Protein AF-A0A7L5Y131-F1 (afdb_monomer)

Secondary structure (DSSP, 8-state):
---EEEPEEPHHHHHHHHHHHTT-S--EEEEEEEE-GGGS-----TT-SS-SSEEEEEEEEEEEEETTEEEEEEEE-SS---TT---SSSEEEEEEEEEETT--EEEEEEEEEEEE--GGGT----EEEEEEEE-S-GGG-EEPPPHHHHHHHHHSS--SEEEESEEESS--SSPPTT-EEEE-SS--GGGTT-TT-EEEESSSEEEEPPPTT-EEEETTS-TT-TTSEEEEETTEEEE-B-BTTB--B-EEPPHHHHHHT--SSEEPPHHHHHHH-------------TT-PPP-

Radius of gyration: 30.84 Å; Cα contacts (8 Å, |Δi|>4): 604; chains: 1; bounding box: 86×44×102 Å

Nearest PDB structures (foldseek):
  5lye-assembly1_A-3  TM=7.904E-01  e=2.824E-01  Tequatrovirus T2
  5iv5-assembly1_O  TM=8.602E-01  e=1.281E+00  Tequatrovirus T4
  5nxh-assembly1_C  TM=8.760E-01  e=9.806E+00  Tequatrovirus T4
  3a58-assembly3_E  TM=2.232E-01  e=2.040E+00  Saccharomyces cerevisiae
  3a58-assembly2_C  TM=2.383E-01  e=2.040E+00  Saccharomyces cerevisi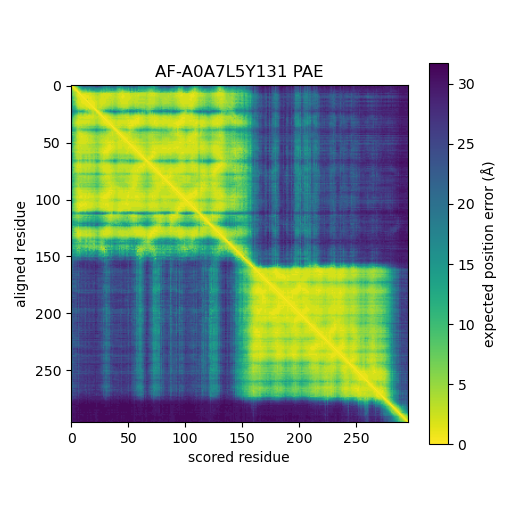ae

pLDDT: mean 80.64, std 14.1, range [32.84, 96.0]

Sequence (296 aa):
MATVTGLLITNAGQAKIAADISGGADLVLTQVAWGDAGGAPYDPVPSQTALVGEKYRAPIASVAVVDNAIIIDAILPADTPDAQGRASHGFQVAECGLFDAAGTLIALARMGNGYKPAPTSGQAIVATYRLKLSVANPAALTVVVDPQAQIALGREVRPQWLTVDGVANVPPVSPAQGATYAIGQAPSGAWTGFAGRIAQWIGVWSLASAPNGHRVNDHSRAESDPLRELKLINGAWVSAAATAGAYGVTRLATDAEAEASLADDVALTPRRQRATMIIDAAVSYTVYGPGADFPI

Mean predicted aligned error: 15.64 Å

Solvent-accessible surface area (backbone atoms only — not comparable to full-atom values): 16718 Å² total; per-residue (Å²): 134,75,63,78,43,70,47,47,62,11,58,63,21,49,54,43,54,52,36,22,70,72,72,51,68,74,42,42,37,36,34,39,34,34,13,29,41,78,80,49,93,60,78,79,59,42,84,47,67,66,71,83,28,70,48,34,53,33,55,22,17,39,77,46,82,55,94,57,18,40,36,38,32,32,59,44,45,36,79,52,54,28,97,84,66,30,54,44,40,68,49,41,39,24,31,36,36,36,22,31,79,87,69,47,35,29,27,32,27,65,41,72,84,45,72,38,55,37,49,90,76,80,42,68,56,69,46,66,45,34,38,35,43,77,44,98,59,51,88,61,55,45,70,51,62,37,72,62,45,38,50,57,65,65,55,73,59,73,64,65,68,40,82,25,60,26,77,40,34,62,73,71,95,78,67,54,80,68,42,29,32,38,28,32,84,72,32,33,79,96,39,52,91,44,47,32,18,40,37,30,29,58,89,56,82,48,72,44,84,61,58,76,70,37,31,37,37,28,65,71,45,57,94,84,42,66,68,17,42,26,23,27,52,92,55,38,76,37,60,29,46,41,51,103,89,40,90,50,52,66,50,73,52,51,72,68,50,57,66,68,68,78,70,90,61,48,42,81,50,76,72,56,51,60,68,60,64,66,74,79,80,81,72,80,77,80,77,79,65,96,81,76,82,84,79,133

Foldseek 3Di:
DADEFEWDFAPVLVVQLVCLVVVHDAWEWWKKWFAQLVVDQDDDDNPDFDRNGTQAMFTWADWDQDPQKIKTKFKLFQFDGHPVRGGSFDHFGQKMFIATPVRTTGIMGGDDRDHGHHVVVVDTDMDMHIYIGHDPHPVSHHYDHQQVSNVVVVPVPQPLEEEAQEEDQEDDPDDDAQHKYQYADNHDDPCPPQQRWMWTDHVHTDTDHDDFQRWYAHPPDDPPDQLRIWTQHPRHTDGQFDDPVDHHDAAADDLVCLQVVPDPRHDYDPVSVVVNPPPPPPPPDPPDDPDDDDDD

Structure (mmCIF, N/CA/C/O backbone):
data_AF-A0A7L5Y131-F1
#
_entry.id   AF-A0A7L5Y131-F1
#
loop_
_atom_site.group_PDB
_atom_site.id
_atom_site.type_symbol
_atom_site.label_atom_id
_atom_site.label_alt_id
_atom_site.label_comp_id
_atom_site.label_asym_id
_atom_site.label_entity_id
_atom_site.label_seq_id
_atom_site.pdbx_PDB_ins_code
_atom_site.Cartn_x
_atom_site.Cartn_y
_atom_site.Cartn_z
_atom_site.occupancy
_atom_site.B_iso_or_equiv
_atom_site.auth_seq_id
_atom_site.auth_comp_id
_atom_site.auth_asym_id
_atom_site.auth_atom_id
_atom_site.pdbx_PDB_model_num
ATOM 1 N N . MET A 1 1 ? 11.834 5.400 12.371 1.00 32.84 1 MET A N 1
ATOM 2 C CA . MET A 1 1 ? 12.059 4.576 13.578 1.00 32.84 1 MET A CA 1
ATOM 3 C C . MET A 1 1 ? 10.681 4.305 14.168 1.00 32.84 1 MET A C 1
ATOM 5 O O . MET A 1 1 ? 10.026 5.268 14.539 1.00 32.84 1 MET A O 1
ATOM 9 N N . ALA A 1 2 ? 10.176 3.070 14.124 1.00 42.16 2 ALA A N 1
ATOM 10 C CA . ALA A 1 2 ? 8.871 2.749 14.706 1.00 42.16 2 ALA A CA 1
ATOM 11 C C . ALA A 1 2 ? 9.031 2.656 16.230 1.00 42.16 2 ALA A C 1
ATOM 13 O O . ALA A 1 2 ? 9.771 1.802 16.718 1.00 42.16 2 ALA A O 1
ATOM 14 N N . THR A 1 3 ? 8.402 3.560 16.976 1.00 48.94 3 THR A N 1
ATOM 15 C CA . THR A 1 3 ? 8.375 3.492 18.441 1.00 48.94 3 THR A CA 1
ATOM 16 C C . THR A 1 3 ? 7.443 2.355 18.850 1.00 48.94 3 THR A C 1
ATOM 18 O O . THR A 1 3 ? 6.300 2.316 18.402 1.00 48.94 3 THR A O 1
ATOM 21 N N . VAL A 1 4 ? 7.927 1.418 19.670 1.00 56.41 4 VAL A N 1
ATOM 22 C CA . VAL A 1 4 ? 7.093 0.352 20.244 1.00 56.41 4 VAL A CA 1
ATOM 23 C C . VAL A 1 4 ? 6.365 0.917 21.460 1.00 56.41 4 VAL A C 1
ATOM 25 O O . VAL A 1 4 ? 7.011 1.270 22.447 1.00 56.41 4 VAL A O 1
ATOM 28 N N . THR A 1 5 ? 5.037 0.990 21.398 1.00 74.69 5 THR A N 1
ATOM 29 C CA . THR A 1 5 ? 4.201 1.464 22.511 1.00 74.69 5 THR A CA 1
ATOM 30 C C . THR A 1 5 ? 3.547 0.280 23.223 1.00 74.69 5 THR A C 1
ATOM 32 O O . THR A 1 5 ? 2.913 -0.561 22.583 1.00 74.69 5 THR A O 1
ATOM 35 N N . GLY A 1 6 ? 3.694 0.199 24.549 1.00 79.12 6 GLY A N 1
ATOM 36 C CA . GLY A 1 6 ? 3.022 -0.814 25.370 1.00 79.12 6 GLY A CA 1
ATOM 37 C C . GLY A 1 6 ? 1.552 -0.469 25.615 1.00 79.12 6 GLY A C 1
ATOM 38 O O . GLY A 1 6 ? 1.242 0.671 25.959 1.00 79.12 6 GLY A O 1
ATOM 39 N N . LEU A 1 7 ? 0.663 -1.450 25.445 1.00 87.06 7 LEU A N 1
ATOM 40 C CA . LEU A 1 7 ? -0.778 -1.304 25.659 1.00 87.06 7 LEU A CA 1
ATOM 41 C C . LEU A 1 7 ? -1.194 -1.657 27.098 1.00 87.06 7 LEU A C 1
ATOM 43 O O . LEU A 1 7 ? -0.763 -2.669 27.651 1.00 87.06 7 LEU A O 1
ATOM 47 N N . LEU A 1 8 ? -2.086 -0.849 27.672 1.00 90.56 8 LEU A N 1
ATOM 48 C CA . LEU A 1 8 ? -2.846 -1.137 28.888 1.00 90.56 8 LEU A CA 1
ATOM 49 C C . LEU A 1 8 ? -4.146 -1.859 28.512 1.00 90.56 8 LEU A C 1
ATOM 51 O O . LEU A 1 8 ? -4.930 -1.347 27.717 1.00 90.56 8 LEU A O 1
ATOM 55 N N . ILE A 1 9 ? -4.394 -3.032 29.089 1.00 91.25 9 ILE A N 1
ATOM 56 C CA . ILE A 1 9 ? -5.610 -3.817 28.828 1.00 91.25 9 ILE A CA 1
ATOM 57 C C . ILE A 1 9 ? -6.776 -3.242 29.646 1.00 91.25 9 ILE A C 1
ATOM 59 O O . ILE A 1 9 ? -6.623 -2.993 30.844 1.00 91.25 9 ILE A O 1
ATOM 63 N N . THR A 1 10 ? -7.939 -3.047 29.018 1.00 94.00 10 THR A N 1
ATOM 64 C CA . THR A 1 10 ? -9.162 -2.602 29.710 1.00 94.00 10 THR A CA 1
ATOM 65 C C . THR A 1 10 ? -9.786 -3.731 30.529 1.00 94.00 10 THR A C 1
ATOM 67 O O . THR A 1 10 ? -9.532 -4.909 30.285 1.00 94.00 10 THR A O 1
ATOM 70 N N . ASN A 1 11 ? -10.689 -3.402 31.451 1.00 92.06 11 ASN A N 1
ATOM 71 C CA . ASN A 1 11 ? -11.485 -4.392 32.182 1.00 92.06 11 ASN A CA 1
ATOM 72 C C . ASN A 1 11 ? -12.307 -5.271 31.218 1.00 92.06 11 ASN A C 1
ATOM 74 O O . ASN A 1 11 ? -12.402 -6.483 31.404 1.00 92.06 11 ASN A O 1
ATOM 78 N N . ALA A 1 12 ? -12.862 -4.672 30.156 1.00 91.69 12 ALA A N 1
ATOM 79 C CA . ALA A 1 12 ? -13.587 -5.399 29.113 1.00 91.69 12 ALA A CA 1
ATOM 80 C C . ALA A 1 12 ? -12.655 -6.312 28.300 1.00 91.69 12 ALA A C 1
ATOM 82 O O . ALA A 1 12 ? -13.007 -7.455 28.009 1.00 91.69 12 ALA A O 1
ATOM 83 N N . GLY A 1 13 ? -11.451 -5.833 27.980 1.00 88.81 13 GLY A N 1
ATOM 84 C CA . GLY A 1 13 ? -10.415 -6.611 27.313 1.00 88.81 13 GLY A CA 1
ATOM 85 C C . GLY A 1 13 ? -9.963 -7.799 28.150 1.00 88.81 13 GLY A C 1
ATOM 86 O O . GLY A 1 13 ? -9.925 -8.913 27.641 1.00 88.81 13 GLY A O 1
ATOM 87 N N . GLN A 1 14 ? -9.710 -7.603 29.445 1.00 88.00 14 GLN A N 1
ATOM 88 C CA . GLN A 1 14 ? -9.371 -8.689 30.368 1.00 88.00 14 GLN A CA 1
ATOM 89 C C . GLN A 1 14 ? -10.474 -9.748 30.424 1.00 88.00 14 GLN A C 1
ATOM 91 O O . GLN A 1 14 ? -10.172 -10.935 30.334 1.00 88.00 14 GLN A O 1
ATOM 96 N N . ALA A 1 15 ? -11.741 -9.335 30.520 1.00 88.44 15 ALA A N 1
ATOM 97 C CA . ALA A 1 15 ? -12.868 -10.263 30.536 1.00 88.44 15 ALA A CA 1
ATOM 98 C C . ALA A 1 15 ? -12.965 -11.079 29.237 1.00 88.44 15 ALA A C 1
ATOM 100 O O . ALA A 1 15 ? -13.181 -12.288 29.293 1.00 88.44 15 ALA A O 1
ATOM 101 N N . LYS A 1 16 ? -12.760 -10.446 28.074 1.00 87.50 16 LYS A N 1
ATOM 102 C CA . LYS A 1 16 ? -12.787 -11.135 26.774 1.00 87.50 16 LYS A CA 1
ATOM 103 C C . LYS A 1 16 ? -11.587 -12.055 26.562 1.00 87.50 16 LYS A C 1
ATOM 105 O O . LYS A 1 16 ? -11.775 -13.175 26.109 1.00 87.50 16 LYS A O 1
ATOM 110 N N . ILE A 1 17 ? -10.387 -11.631 26.959 1.00 85.06 17 ILE A N 1
ATOM 111 C CA . ILE A 1 17 ? -9.181 -12.473 26.927 1.00 85.06 17 ILE A CA 1
ATOM 112 C C . ILE A 1 17 ? -9.361 -13.689 27.848 1.00 85.06 17 ILE A C 1
ATOM 114 O O . ILE A 1 17 ? -9.016 -14.804 27.473 1.00 85.06 17 ILE A O 1
ATOM 118 N N . ALA A 1 18 ? -9.922 -13.500 29.047 1.00 83.12 18 ALA A N 1
ATOM 119 C CA . ALA A 1 18 ? -10.191 -14.601 29.970 1.00 83.12 18 ALA A CA 1
ATOM 120 C C . ALA A 1 18 ? -11.260 -15.565 29.431 1.00 83.12 18 ALA A C 1
ATOM 122 O O . ALA A 1 18 ? -11.091 -16.778 29.551 1.00 83.12 18 ALA A O 1
ATOM 123 N N . ALA A 1 19 ? -12.328 -15.036 28.823 1.00 83.31 19 ALA A N 1
ATOM 124 C CA . ALA A 1 19 ? -13.369 -15.842 28.191 1.00 83.31 19 ALA A CA 1
ATOM 125 C C . ALA A 1 19 ? -12.785 -16.729 27.084 1.00 83.31 19 ALA A C 1
ATOM 127 O O . ALA A 1 19 ? -13.006 -17.937 27.110 1.00 83.31 19 ALA A O 1
ATOM 128 N N . ASP A 1 20 ? -11.984 -16.151 26.192 1.00 79.62 20 ASP A N 1
ATOM 129 C CA . ASP A 1 20 ? -11.307 -16.857 25.102 1.00 79.62 20 ASP A CA 1
ATOM 130 C C . ASP A 1 20 ? -10.392 -17.983 25.624 1.00 79.62 20 ASP A C 1
ATOM 132 O O . ASP A 1 20 ? -10.546 -19.153 25.278 1.00 79.62 20 ASP A O 1
ATOM 136 N N . ILE A 1 21 ? -9.537 -17.675 26.610 1.00 75.38 21 ILE A N 1
ATOM 137 C CA . ILE A 1 21 ? -8.651 -18.665 27.255 1.00 75.38 21 ILE A CA 1
ATOM 138 C C . ILE A 1 21 ? -9.440 -19.818 27.899 1.00 75.38 21 ILE A C 1
ATOM 140 O O . ILE A 1 21 ? -8.961 -20.952 27.931 1.00 75.38 21 ILE A O 1
ATOM 144 N N . SER A 1 22 ? -10.637 -19.548 28.426 1.00 75.19 22 SER A N 1
ATOM 145 C CA . SER A 1 22 ? -11.494 -20.560 29.057 1.00 75.19 22 SER A CA 1
ATOM 146 C C . SER A 1 22 ? -12.318 -21.405 28.073 1.00 75.19 22 SER A C 1
ATOM 148 O O . SER A 1 22 ? -13.141 -22.207 28.515 1.00 75.19 22 SER A O 1
ATOM 150 N N . GLY A 1 23 ? -12.097 -21.255 26.760 1.00 67.88 23 GLY A N 1
ATOM 151 C CA . GLY A 1 23 ? -12.853 -21.951 25.713 1.00 67.88 23 GLY A CA 1
ATOM 152 C C . GLY A 1 23 ? -14.193 -21.289 25.382 1.00 67.88 23 GLY A C 1
ATOM 153 O O . GLY A 1 23 ? -15.125 -21.962 24.945 1.00 67.88 23 GLY A O 1
ATOM 154 N N . GLY A 1 24 ? -14.314 -19.989 25.662 1.00 67.56 24 GLY A N 1
ATOM 155 C CA . GLY A 1 24 ? -15.442 -19.156 25.261 1.00 67.56 24 GLY A CA 1
ATOM 156 C C . GLY A 1 24 ? -15.374 -18.753 23.785 1.00 67.56 24 GLY A C 1
ATOM 157 O O . GLY A 1 24 ? -14.813 -19.458 22.959 1.00 67.56 24 GLY A O 1
ATOM 158 N N . ALA A 1 25 ? -15.991 -17.621 23.441 1.00 72.25 25 ALA A N 1
ATOM 159 C CA . ALA A 1 25 ? -15.934 -17.096 22.079 1.00 72.25 25 ALA A CA 1
ATOM 160 C C . ALA A 1 25 ? -14.556 -16.487 21.778 1.00 72.25 25 ALA A C 1
ATOM 162 O O . ALA A 1 25 ? -14.094 -15.644 22.551 1.00 72.25 25 ALA A O 1
ATOM 163 N N . ASP A 1 26 ? -13.982 -16.862 20.633 1.00 76.19 26 ASP A N 1
ATOM 164 C CA . ASP A 1 26 ? -12.690 -16.371 20.148 1.00 76.19 26 ASP A CA 1
ATOM 165 C C . ASP A 1 26 ? -12.622 -14.836 20.158 1.00 76.19 26 ASP A C 1
ATOM 167 O O . ASP A 1 26 ? -13.480 -14.144 19.584 1.00 76.19 26 ASP A O 1
ATOM 171 N N . LEU A 1 27 ? -11.577 -14.276 20.777 1.00 82.94 27 LEU A N 1
ATOM 172 C CA . LEU A 1 27 ? -11.335 -12.841 20.729 1.00 82.94 27 LEU A CA 1
ATOM 173 C C . LEU A 1 27 ? -10.666 -12.491 19.401 1.00 82.94 27 LEU A C 1
ATOM 175 O O . LEU A 1 27 ? -9.482 -12.750 19.191 1.00 82.94 27 LEU A O 1
ATOM 179 N N . VAL A 1 28 ? -11.436 -11.848 18.523 1.00 86.56 28 VAL A N 1
ATOM 180 C CA . VAL A 1 28 ? -10.972 -11.412 17.203 1.00 86.56 28 VAL A CA 1
ATOM 181 C C . VAL A 1 28 ? -10.639 -9.923 17.208 1.00 86.56 28 VAL A C 1
ATOM 183 O O . VAL A 1 28 ? -11.536 -9.075 17.205 1.00 86.56 28 VAL A O 1
ATOM 186 N N . LEU A 1 29 ? -9.347 -9.595 17.176 1.00 89.56 29 LEU A N 1
ATOM 187 C CA . LEU A 1 29 ? -8.849 -8.221 17.057 1.00 89.56 29 LEU A CA 1
ATOM 188 C C . LEU A 1 29 ? -8.856 -7.772 15.593 1.00 89.56 29 LEU A C 1
ATOM 190 O O . LEU A 1 29 ? -8.364 -8.499 14.730 1.00 89.56 29 LEU A O 1
ATOM 194 N N . THR A 1 30 ? -9.396 -6.583 15.308 1.00 91.06 30 THR A N 1
ATOM 195 C CA . THR A 1 30 ? -9.625 -6.139 13.916 1.00 91.06 30 THR A CA 1
ATOM 196 C C . THR A 1 30 ? -9.112 -4.737 13.607 1.00 91.06 30 THR A C 1
ATOM 198 O O . THR A 1 30 ? -8.700 -4.476 12.476 1.00 91.06 30 THR A O 1
ATOM 201 N N . GLN A 1 31 ? -9.140 -3.815 14.574 1.00 93.50 31 GLN A N 1
ATOM 202 C CA . GLN A 1 31 ? -8.932 -2.393 14.298 1.00 93.50 31 GLN A CA 1
ATOM 203 C C . GLN A 1 31 ? -8.089 -1.696 15.360 1.00 93.50 31 GLN A C 1
ATOM 205 O O . GLN A 1 31 ? -8.146 -2.019 16.547 1.00 93.50 31 GLN A O 1
ATOM 210 N N . VAL A 1 32 ? -7.367 -0.670 14.919 1.00 94.62 32 VAL A N 1
ATOM 211 C CA . VAL A 1 32 ? -6.685 0.307 15.766 1.00 94.62 32 VAL A CA 1
ATOM 212 C C . VAL A 1 32 ? -7.311 1.675 15.520 1.00 94.62 32 VAL A C 1
ATOM 214 O O . VAL A 1 32 ? -7.552 2.052 14.375 1.00 94.62 32 VAL A O 1
ATOM 217 N N . ALA A 1 33 ? -7.575 2.429 16.582 1.00 95.69 33 ALA A N 1
ATOM 218 C CA . ALA A 1 33 ? -8.020 3.813 16.482 1.00 95.69 33 ALA A CA 1
ATOM 219 C C . ALA A 1 33 ? -7.060 4.761 17.200 1.00 95.69 33 ALA A C 1
ATOM 221 O O . ALA A 1 33 ? -6.355 4.363 18.128 1.00 95.69 33 ALA A O 1
ATOM 222 N N . TRP A 1 34 ? -7.054 6.018 16.769 1.00 94.56 34 TRP A N 1
ATOM 223 C CA . TRP A 1 34 ? -6.250 7.098 17.330 1.00 94.56 34 TRP A CA 1
ATOM 224 C C . TRP A 1 34 ? -7.131 8.292 17.660 1.00 94.56 34 TRP A C 1
ATOM 226 O O . TRP A 1 34 ? -8.105 8.577 16.955 1.00 94.56 34 TRP A O 1
ATOM 236 N N . GLY A 1 35 ? -6.760 9.005 18.716 1.00 93.56 35 GLY A N 1
ATOM 237 C CA . GLY A 1 35 ? -7.490 10.170 19.190 1.00 93.56 35 GLY A CA 1
ATOM 238 C C . GLY A 1 35 ? -6.591 11.288 19.694 1.00 93.56 35 GLY A C 1
ATOM 239 O O . GLY A 1 35 ? -5.383 11.107 19.879 1.00 93.56 35 GLY A O 1
ATOM 240 N N . ASP A 1 36 ? -7.209 12.446 19.912 1.00 92.38 36 ASP A N 1
ATOM 241 C CA . ASP A 1 36 ? -6.560 13.655 20.431 1.00 92.38 36 ASP A CA 1
ATOM 242 C C . ASP A 1 36 ? -6.743 13.860 21.935 1.00 92.38 36 ASP A C 1
ATOM 244 O O . ASP A 1 36 ? -6.266 14.860 22.470 1.00 92.38 36 ASP A O 1
ATOM 248 N N . ALA A 1 37 ? -7.428 12.933 22.614 1.00 90.38 37 ALA A N 1
ATOM 249 C CA . ALA A 1 37 ? -7.766 13.028 24.030 1.00 90.38 37 ALA A CA 1
ATOM 250 C C . ALA A 1 37 ? -8.421 14.371 24.425 1.00 90.38 37 ALA A C 1
ATOM 252 O O . ALA A 1 37 ? -8.262 14.845 25.551 1.00 90.38 37 ALA A O 1
ATOM 253 N N . GLY A 1 38 ? -9.121 15.026 23.488 1.00 87.25 38 GLY A N 1
ATOM 254 C CA . GLY A 1 38 ? -9.714 16.348 23.707 1.00 87.25 38 GLY A CA 1
ATOM 255 C C . GLY A 1 38 ? -8.697 17.487 23.869 1.00 87.25 38 GLY A C 1
ATOM 256 O O . GLY A 1 38 ? -9.057 18.546 24.378 1.00 87.25 38 GLY A O 1
ATOM 257 N N . GLY A 1 39 ? -7.437 17.289 23.467 1.00 80.81 39 GLY A N 1
ATOM 258 C CA . GLY A 1 39 ? -6.364 18.286 23.568 1.00 80.81 39 GLY A CA 1
ATOM 259 C C . GLY A 1 39 ? -5.699 18.380 24.948 1.00 80.81 39 GLY A C 1
ATOM 260 O O . GLY A 1 39 ? -4.928 19.309 25.187 1.00 80.81 39 GLY A O 1
ATOM 261 N N . ALA A 1 40 ? -5.980 17.441 25.856 1.00 78.94 40 ALA A N 1
ATOM 262 C CA . ALA A 1 40 ? -5.427 17.401 27.209 1.00 78.94 40 ALA A CA 1
ATOM 263 C C . ALA A 1 40 ? -4.373 16.286 27.374 1.00 78.94 40 ALA A C 1
ATOM 265 O O . ALA A 1 40 ? -4.326 15.351 26.570 1.00 78.94 40 ALA A O 1
ATOM 266 N N . PRO A 1 41 ? -3.519 16.344 28.420 1.00 78.94 41 PRO A N 1
ATOM 267 C CA . PRO A 1 41 ? -2.676 15.215 28.794 1.00 78.94 41 PRO A CA 1
ATOM 268 C C . PRO A 1 41 ? -3.518 13.956 29.002 1.00 78.94 41 PRO A C 1
ATOM 270 O O . PRO A 1 41 ? -4.503 13.969 29.737 1.00 78.94 41 PRO A O 1
ATOM 273 N N . TYR A 1 42 ? -3.113 12.875 28.344 1.00 85.88 42 TYR A N 1
ATOM 274 C CA . TYR A 1 42 ? -3.828 11.612 28.376 1.00 85.88 42 TYR A CA 1
ATOM 275 C C . TYR A 1 42 ? -3.146 10.616 29.306 1.00 85.88 42 TYR A C 1
ATOM 277 O O . TYR A 1 42 ? -1.984 10.269 29.079 1.00 85.88 42 TYR A O 1
ATOM 285 N N . ASP A 1 43 ? -3.889 10.124 30.295 1.00 88.94 43 ASP A N 1
ATOM 286 C CA . ASP A 1 43 ? -3.475 9.020 31.156 1.00 88.94 43 ASP A CA 1
ATOM 287 C C . ASP A 1 43 ? -4.494 7.872 31.039 1.00 88.94 43 ASP A C 1
ATOM 289 O O . ASP A 1 43 ? -5.642 8.024 31.464 1.00 88.94 43 ASP A O 1
ATOM 293 N N . PRO A 1 44 ? -4.109 6.735 30.427 1.00 89.00 44 PRO A N 1
ATOM 294 C CA . PRO A 1 44 ? -5.018 5.625 30.177 1.00 89.00 44 PRO A CA 1
ATOM 295 C C . PRO A 1 44 ? -5.419 4.933 31.485 1.00 89.00 44 PRO A C 1
ATOM 297 O O . PRO A 1 44 ? -4.567 4.644 32.328 1.00 89.00 44 PRO A O 1
ATOM 300 N N . VAL A 1 45 ? -6.705 4.603 31.630 1.00 91.88 45 VAL A N 1
ATOM 301 C CA . VAL A 1 45 ? -7.241 3.854 32.778 1.00 91.88 45 VAL A CA 1
ATOM 302 C C . VAL A 1 45 ? -7.958 2.569 32.340 1.00 91.88 45 VAL A C 1
ATOM 304 O O . VAL A 1 45 ? -8.639 2.562 31.313 1.00 9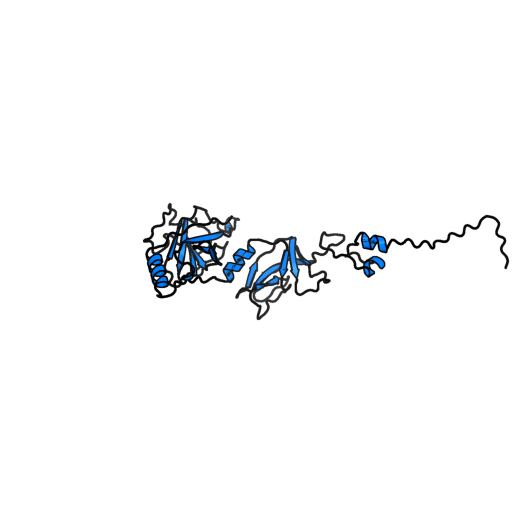1.88 45 VAL A O 1
ATOM 307 N N . PRO A 1 46 ? -7.882 1.467 33.118 1.00 89.38 46 PRO A N 1
ATOM 308 C CA . PRO A 1 46 ? -8.472 0.184 32.715 1.00 89.38 46 PRO A CA 1
ATOM 309 C C . PRO A 1 46 ? -10.001 0.194 32.569 1.00 89.38 46 PRO A C 1
ATOM 311 O O . PRO A 1 46 ? -10.561 -0.646 31.871 1.00 89.38 46 PRO A O 1
ATOM 314 N N . SER A 1 47 ? -10.703 1.125 33.219 1.00 92.44 47 SER A N 1
ATOM 315 C CA . SER A 1 47 ? -12.167 1.226 33.155 1.00 92.44 47 SER A CA 1
ATOM 316 C C . SER A 1 47 ? -12.697 1.863 31.866 1.00 92.44 47 SER A C 1
ATOM 318 O O . SER A 1 47 ? -13.912 1.890 31.673 1.00 92.44 47 SER A O 1
ATOM 320 N N . GLN A 1 48 ? -11.826 2.376 30.987 1.00 92.94 48 GLN A N 1
ATOM 321 C CA . GLN A 1 48 ? -12.247 2.989 29.729 1.00 92.94 48 GLN A CA 1
ATOM 322 C C . GLN A 1 48 ? -12.922 1.980 28.801 1.00 92.94 48 GLN A C 1
ATOM 324 O O . GLN A 1 48 ? -12.436 0.873 28.578 1.00 92.94 48 GLN A O 1
ATOM 329 N N . THR A 1 49 ? -14.035 2.410 28.215 1.00 92.88 49 THR A N 1
ATOM 330 C CA . THR A 1 49 ? -14.796 1.653 27.213 1.00 92.88 49 THR A CA 1
ATOM 331 C C . THR A 1 49 ? -14.654 2.235 25.806 1.00 92.88 49 THR A C 1
ATOM 333 O O . THR A 1 49 ? -14.988 1.564 24.833 1.00 92.88 49 THR A O 1
ATOM 336 N N . ALA A 1 50 ? -14.129 3.458 25.691 1.00 94.00 50 ALA A N 1
ATOM 337 C CA . ALA A 1 50 ? -13.876 4.167 24.444 1.00 94.00 50 ALA A CA 1
ATOM 338 C C . ALA A 1 50 ? -12.671 5.115 24.590 1.00 94.00 50 ALA A C 1
ATOM 340 O O . ALA A 1 50 ? -12.240 5.434 25.704 1.00 94.00 50 ALA A O 1
ATOM 341 N N . LEU A 1 51 ? -12.146 5.566 23.450 1.00 93.88 51 LEU A N 1
ATOM 342 C CA . LEU A 1 51 ? -11.201 6.681 23.394 1.00 93.88 51 LEU A CA 1
ATOM 343 C C . LEU A 1 51 ? -11.916 7.990 23.754 1.00 93.88 51 LEU A C 1
ATOM 345 O O . LEU A 1 51 ? -13.103 8.152 23.462 1.00 93.88 51 LEU A O 1
ATOM 349 N N . VAL A 1 52 ? -11.199 8.920 24.382 1.00 93.19 52 VAL A N 1
ATOM 350 C CA . VAL A 1 52 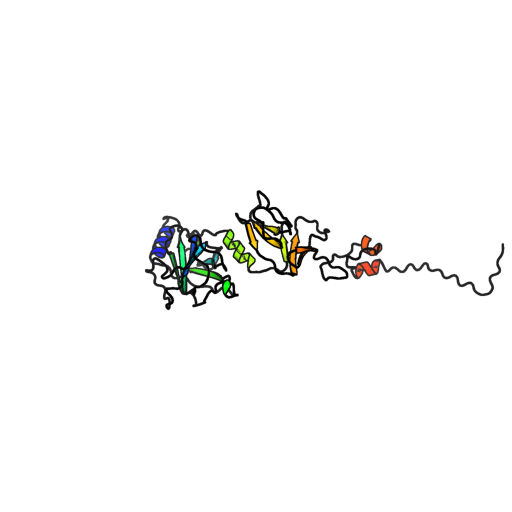? -11.758 10.208 24.834 1.00 93.19 52 VAL A CA 1
ATOM 351 C C . VAL A 1 52 ? -12.130 11.096 23.642 1.00 93.19 52 VAL A C 1
ATOM 353 O O . VAL A 1 52 ? -13.156 11.774 23.664 1.00 93.19 52 VAL A O 1
ATOM 356 N N . GLY A 1 53 ? -11.315 11.075 22.589 1.00 92.19 53 GLY A N 1
ATOM 357 C CA . GLY A 1 53 ? -11.485 11.880 21.386 1.00 92.19 53 GLY A CA 1
ATOM 358 C C . GLY A 1 53 ? -11.041 11.130 20.141 1.00 92.19 53 GLY A C 1
ATOM 359 O O . GLY A 1 53 ? -10.097 11.551 19.478 1.00 92.19 53 GLY A O 1
ATOM 360 N N . GLU A 1 54 ? -11.708 10.020 19.809 1.00 94.62 54 GLU A N 1
ATOM 361 C CA . GLU A 1 54 ? -11.408 9.247 18.597 1.00 94.62 54 GLU A CA 1
ATOM 362 C C . GLU A 1 54 ? -11.501 10.121 17.335 1.00 94.62 54 GLU A C 1
ATOM 364 O O . GLU A 1 54 ? -12.541 10.719 17.047 1.00 94.62 54 GLU A O 1
ATOM 369 N N . LYS A 1 55 ? -10.412 10.172 16.563 1.00 94.50 55 LYS A N 1
ATOM 370 C CA . LYS A 1 55 ? -10.320 10.932 15.309 1.00 94.50 55 LYS A CA 1
ATOM 371 C C . LYS A 1 55 ? -10.189 10.058 14.084 1.00 94.50 55 LYS A C 1
ATOM 373 O O . LYS A 1 55 ? -10.615 10.480 13.020 1.00 94.50 55 LYS A O 1
ATOM 378 N N . TYR A 1 56 ? -9.604 8.876 14.215 1.00 94.25 56 TYR A N 1
ATOM 379 C CA . TYR A 1 56 ? -9.358 8.019 13.067 1.00 94.25 56 TYR A CA 1
ATOM 380 C C . TYR A 1 56 ? -9.288 6.555 13.474 1.00 94.25 56 TYR A C 1
ATOM 382 O O . TYR A 1 56 ? -8.790 6.240 14.556 1.00 94.25 56 TYR A O 1
ATOM 390 N N . ARG A 1 57 ? -9.734 5.662 12.591 1.00 95.31 57 ARG A N 1
ATOM 391 C CA . ARG A 1 57 ? -9.742 4.214 12.807 1.00 95.31 57 ARG A CA 1
ATOM 392 C C . ARG A 1 57 ? -9.268 3.476 11.556 1.00 95.31 57 ARG A C 1
ATOM 394 O O . ARG A 1 57 ? -9.736 3.747 10.458 1.00 95.31 57 ARG A O 1
ATOM 401 N N . ALA A 1 58 ? -8.347 2.532 11.723 1.00 90.94 58 ALA A N 1
ATOM 402 C CA . ALA A 1 58 ? -7.803 1.710 10.645 1.00 90.94 58 ALA A CA 1
ATOM 403 C C . ALA A 1 58 ? -7.866 0.218 10.982 1.00 90.94 58 ALA A C 1
ATOM 405 O O . ALA A 1 58 ? -7.823 -0.148 12.160 1.00 90.94 58 ALA A O 1
ATOM 406 N N . PRO A 1 59 ? -7.908 -0.654 9.964 1.00 90.88 59 PRO A N 1
ATOM 407 C CA . PRO A 1 59 ? -7.661 -2.072 10.162 1.00 90.88 59 PRO A CA 1
ATOM 408 C C . PRO A 1 59 ? -6.206 -2.341 10.577 1.00 90.88 59 PRO A C 1
ATOM 410 O O . PRO A 1 59 ? -5.301 -1.532 10.342 1.00 90.88 59 PRO A O 1
ATOM 413 N N . ILE A 1 60 ? -5.983 -3.500 11.192 1.00 88.88 60 ILE A N 1
ATOM 414 C CA . ILE A 1 60 ? -4.641 -3.982 11.541 1.00 88.88 60 ILE A CA 1
ATOM 415 C C . ILE A 1 60 ? -3.859 -4.315 10.260 1.00 88.88 60 ILE A C 1
ATOM 417 O O . ILE A 1 60 ? -4.342 -5.050 9.401 1.00 88.88 60 ILE A O 1
ATOM 421 N N . ALA A 1 61 ? -2.640 -3.781 10.147 1.00 80.88 61 ALA A N 1
ATOM 422 C CA . ALA A 1 61 ? -1.777 -3.907 8.972 1.00 80.88 61 ALA A CA 1
ATOM 423 C C . ALA A 1 61 ? -0.854 -5.123 9.018 1.00 80.88 61 ALA A C 1
ATOM 425 O O . ALA A 1 61 ? -0.566 -5.720 7.986 1.00 80.88 61 ALA A O 1
ATOM 426 N N . SER A 1 62 ? -0.360 -5.490 10.197 1.00 78.88 62 SER A N 1
ATOM 427 C CA . SER A 1 62 ? 0.346 -6.755 10.382 1.00 78.88 62 SER A CA 1
ATOM 428 C C . SER A 1 62 ? 0.292 -7.200 11.834 1.00 78.88 62 SER A C 1
ATOM 430 O O . SER A 1 62 ? 0.096 -6.385 12.740 1.00 78.88 62 SER A O 1
ATOM 432 N N . VAL A 1 63 ? 0.476 -8.502 12.040 1.00 80.56 63 VAL A N 1
ATOM 433 C CA . VAL A 1 63 ? 0.595 -9.105 13.363 1.00 80.56 63 VAL A CA 1
ATOM 434 C C . VAL A 1 63 ? 1.827 -9.999 13.415 1.00 80.56 63 VAL A C 1
ATOM 436 O O . VAL A 1 63 ? 2.118 -10.733 12.471 1.00 80.56 63 VAL A O 1
ATOM 439 N N . ALA A 1 64 ? 2.548 -9.945 14.528 1.00 77.94 64 ALA A N 1
ATOM 440 C CA . ALA A 1 64 ? 3.627 -10.868 14.843 1.00 77.94 64 ALA A CA 1
ATOM 441 C C . ALA A 1 64 ? 3.558 -11.257 16.320 1.00 77.94 64 ALA A C 1
ATOM 443 O O . ALA A 1 64 ? 3.186 -10.445 17.162 1.00 77.94 64 ALA A O 1
ATOM 444 N N . VAL A 1 65 ? 3.951 -12.484 16.651 1.00 77.75 65 VAL A N 1
ATOM 445 C CA . VAL A 1 65 ? 4.095 -12.921 18.043 1.00 77.75 65 VAL A CA 1
ATOM 446 C C . VAL A 1 65 ? 5.580 -12.960 18.377 1.00 77.75 65 VAL A C 1
ATOM 448 O O . VAL A 1 65 ? 6.341 -13.675 17.729 1.00 77.75 65 VAL A O 1
ATOM 451 N N . VAL A 1 66 ? 5.996 -12.165 19.364 1.00 74.38 66 VAL A N 1
ATOM 452 C CA . VAL A 1 66 ? 7.393 -12.060 19.814 1.00 74.38 66 VAL A CA 1
ATOM 453 C C . VAL A 1 66 ? 7.411 -12.042 21.340 1.00 74.38 66 VAL A C 1
ATOM 455 O O . VAL A 1 66 ? 6.740 -11.210 21.948 1.00 74.38 66 VAL A O 1
ATOM 458 N N . ASP A 1 67 ? 8.165 -12.951 21.962 1.00 76.31 67 ASP A N 1
ATOM 459 C CA . ASP A 1 67 ? 8.358 -13.033 23.421 1.00 76.31 67 ASP A CA 1
ATOM 460 C C . ASP A 1 67 ? 7.047 -12.995 24.239 1.00 76.31 67 ASP A C 1
ATOM 462 O O . ASP A 1 67 ? 6.887 -12.178 25.147 1.00 76.31 67 ASP A O 1
ATOM 466 N N . ASN A 1 68 ? 6.077 -13.855 23.898 1.00 72.88 68 ASN A N 1
ATOM 467 C CA . ASN A 1 68 ? 4.735 -13.893 24.507 1.00 72.88 68 ASN A CA 1
ATOM 468 C C . ASN A 1 68 ? 3.940 -12.573 24.430 1.00 72.88 68 ASN A C 1
ATOM 470 O O . ASN A 1 68 ? 2.994 -12.352 25.185 1.00 72.88 68 ASN A O 1
ATOM 474 N N . ALA A 1 69 ? 4.282 -11.693 23.494 1.00 77.25 69 ALA A N 1
ATOM 475 C CA . ALA A 1 69 ? 3.501 -10.507 23.189 1.00 77.25 69 ALA A CA 1
ATOM 476 C C . ALA A 1 69 ? 3.038 -10.522 21.735 1.00 77.25 69 ALA A C 1
ATOM 478 O O . ALA A 1 69 ? 3.752 -10.966 20.833 1.00 77.25 69 ALA A O 1
ATOM 479 N N . ILE A 1 70 ? 1.842 -9.988 21.515 1.00 83.56 70 ILE A N 1
ATOM 480 C CA . ILE A 1 70 ? 1.304 -9.743 20.184 1.00 83.56 70 ILE A CA 1
ATOM 481 C C . ILE A 1 70 ? 1.746 -8.340 19.775 1.00 83.56 70 ILE A C 1
ATOM 483 O O . ILE A 1 70 ? 1.412 -7.344 20.421 1.00 83.56 70 ILE A O 1
ATOM 487 N N . ILE A 1 71 ? 2.544 -8.275 18.719 1.00 85.12 71 ILE A N 1
ATOM 488 C CA . ILE A 1 71 ? 2.982 -7.051 18.065 1.00 85.12 71 ILE A CA 1
ATOM 489 C C . ILE A 1 71 ? 2.014 -6.770 16.925 1.00 85.12 71 ILE A C 1
ATOM 491 O O . ILE A 1 71 ? 1.829 -7.607 16.046 1.00 85.12 71 ILE A O 1
ATOM 495 N N . ILE A 1 72 ? 1.394 -5.598 16.958 1.00 87.00 72 ILE A N 1
ATOM 496 C CA . ILE A 1 72 ? 0.362 -5.174 16.019 1.00 87.00 72 ILE A CA 1
ATOM 497 C C . ILE A 1 72 ? 0.856 -3.900 15.354 1.00 87.00 72 ILE A C 1
ATOM 499 O O . ILE A 1 72 ? 1.079 -2.899 16.037 1.00 87.00 72 ILE A O 1
ATOM 503 N N . ASP A 1 73 ? 1.006 -3.925 14.035 1.00 85.31 73 ASP A N 1
ATOM 504 C CA . ASP A 1 73 ? 1.276 -2.715 13.267 1.00 85.31 73 ASP A CA 1
ATOM 505 C C . ASP A 1 73 ? -0.026 -2.203 12.647 1.00 85.31 73 ASP A C 1
ATOM 507 O O . ASP A 1 73 ? -0.813 -2.975 12.096 1.00 85.31 73 ASP A O 1
ATOM 511 N N . ALA A 1 74 ? -0.247 -0.893 12.710 1.00 87.38 74 ALA A N 1
ATOM 512 C CA . ALA A 1 74 ? -1.347 -0.220 12.029 1.00 87.38 74 ALA A CA 1
ATOM 513 C C . ALA A 1 74 ? -0.874 1.106 11.427 1.00 87.38 74 ALA A C 1
ATOM 515 O O . ALA A 1 74 ? 0.041 1.755 11.944 1.00 87.38 74 ALA A O 1
ATOM 516 N N . ILE A 1 75 ? -1.495 1.504 10.317 1.00 84.88 75 ILE A N 1
ATOM 517 C CA . ILE A 1 75 ? -1.081 2.672 9.538 1.00 84.88 75 ILE A CA 1
ATOM 518 C C . ILE A 1 75 ? -2.115 3.780 9.668 1.00 84.88 75 ILE A C 1
ATOM 520 O O . ILE A 1 75 ? -3.300 3.588 9.404 1.00 84.88 75 ILE A O 1
ATOM 524 N N . LEU A 1 76 ? -1.620 4.969 9.994 1.00 85.19 76 LEU A N 1
ATOM 525 C CA . LEU A 1 76 ? -2.342 6.223 9.897 1.00 85.19 76 LEU A CA 1
ATOM 526 C C . LEU A 1 76 ? -1.912 6.934 8.594 1.00 85.19 76 LEU A C 1
ATOM 528 O O . LEU A 1 76 ? -0.832 7.550 8.559 1.00 85.19 76 LEU A O 1
ATOM 532 N N . PRO A 1 77 ? -2.710 6.838 7.509 1.00 80.06 77 PRO A N 1
ATOM 533 C CA . PRO A 1 77 ? -2.323 7.286 6.172 1.00 80.06 77 PRO A CA 1
ATOM 534 C C . PRO A 1 77 ? -2.207 8.809 6.084 1.00 80.06 77 PRO A C 1
ATOM 536 O O . PRO A 1 77 ? -2.608 9.543 6.989 1.00 80.06 77 PRO A O 1
ATOM 539 N N . ALA A 1 78 ? -1.623 9.308 4.997 1.00 73.62 78 ALA A N 1
ATOM 540 C CA . ALA A 1 78 ? -1.394 10.741 4.816 1.00 73.62 78 ALA A CA 1
ATOM 541 C C . ALA A 1 78 ? -2.690 11.549 4.639 1.00 73.62 78 ALA A C 1
ATOM 543 O O . ALA A 1 78 ? -2.799 12.614 5.236 1.00 73.62 78 ALA A O 1
ATOM 544 N N . ASP A 1 79 ? -3.640 11.044 3.846 1.00 78.69 79 ASP A N 1
ATOM 545 C CA . ASP A 1 79 ? -4.814 11.812 3.391 1.00 78.69 79 ASP A CA 1
ATOM 546 C C . ASP A 1 79 ? -6.037 10.939 3.064 1.00 78.69 79 ASP A C 1
ATOM 548 O O . ASP A 1 79 ? -6.895 11.297 2.263 1.00 78.69 79 ASP A O 1
ATOM 552 N N . THR A 1 80 ? -6.091 9.722 3.602 1.00 78.88 80 THR A N 1
ATOM 553 C CA . THR A 1 80 ? -7.187 8.789 3.309 1.00 78.88 80 THR A CA 1
ATOM 554 C C . THR A 1 80 ? -8.153 8.786 4.485 1.00 78.88 80 THR A C 1
ATOM 556 O O . THR A 1 80 ? -7.704 8.494 5.591 1.00 78.88 80 THR A O 1
ATOM 559 N N . PRO A 1 81 ? -9.443 9.111 4.286 1.00 80.00 81 PRO A N 1
ATOM 560 C CA . PRO A 1 81 ? -10.433 9.029 5.352 1.00 80.00 81 PRO A CA 1
ATOM 561 C C . PRO A 1 81 ? -10.672 7.592 5.832 1.00 80.00 81 PRO A C 1
ATOM 563 O O . PRO A 1 81 ? -10.495 6.645 5.063 1.00 80.00 81 PRO A O 1
ATOM 566 N N . ASP A 1 82 ? -11.104 7.430 7.086 1.00 86.50 82 ASP A N 1
ATOM 567 C CA . ASP A 1 82 ? -11.549 6.127 7.595 1.00 86.50 82 ASP A CA 1
ATOM 568 C C . ASP A 1 82 ? -12.921 5.729 7.016 1.00 86.50 82 ASP A C 1
ATOM 570 O O . ASP A 1 82 ? -13.548 6.475 6.258 1.00 86.50 82 ASP A O 1
ATOM 574 N N . ALA A 1 83 ? -13.416 4.540 7.377 1.00 81.88 83 ALA A N 1
ATOM 575 C CA . ALA A 1 83 ? -14.716 4.041 6.917 1.00 81.88 83 ALA A CA 1
ATOM 576 C C . ALA A 1 83 ? -15.903 4.938 7.331 1.00 81.88 83 ALA A C 1
ATOM 578 O O . ALA A 1 83 ? -16.984 4.843 6.753 1.00 81.88 83 ALA A O 1
ATOM 579 N N . GLN A 1 84 ? -15.707 5.813 8.319 1.00 84.62 84 GLN A N 1
ATOM 580 C CA . GLN A 1 84 ? -16.675 6.780 8.823 1.00 84.62 84 GLN A CA 1
ATOM 581 C C . GLN A 1 84 ? -16.444 8.187 8.243 1.00 84.62 84 GLN A C 1
ATOM 583 O O . GLN A 1 84 ? -17.118 9.136 8.648 1.00 84.62 84 GLN A O 1
ATOM 588 N N . GLY A 1 85 ? -15.517 8.337 7.292 1.00 81.44 85 GLY A N 1
ATOM 589 C CA . GLY A 1 85 ? -15.208 9.599 6.624 1.00 81.44 85 GLY A CA 1
ATOM 590 C C . GLY A 1 85 ? -14.361 10.560 7.457 1.00 81.44 85 GLY A C 1
ATOM 591 O O . GLY A 1 85 ? -14.272 11.742 7.116 1.00 81.44 85 GLY A O 1
ATOM 592 N N . ARG A 1 86 ? -13.738 10.101 8.547 1.00 89.81 86 ARG A N 1
ATOM 593 C CA . ARG A 1 86 ? -12.885 10.954 9.379 1.00 89.81 86 ARG A CA 1
ATOM 594 C C . ARG A 1 86 ? -11.519 11.127 8.732 1.00 89.81 86 ARG A C 1
ATOM 596 O O . ARG A 1 86 ? -10.912 10.158 8.282 1.00 89.81 86 ARG A O 1
ATOM 603 N N . ALA A 1 87 ? -11.024 12.360 8.703 1.00 86.62 87 ALA A N 1
ATOM 604 C CA . ALA A 1 87 ? -9.718 12.665 8.136 1.00 86.62 87 ALA A CA 1
ATOM 605 C C . ALA A 1 87 ? -8.594 11.983 8.929 1.00 86.62 87 ALA A C 1
ATOM 607 O O . ALA A 1 87 ? -8.598 11.982 10.161 1.00 86.62 87 ALA A O 1
ATOM 608 N N . SER A 1 88 ? -7.586 11.460 8.232 1.00 84.75 88 SER A N 1
ATOM 609 C CA . SER A 1 88 ? -6.429 10.840 8.882 1.00 84.75 88 SER A CA 1
ATOM 610 C C . SER A 1 88 ? -5.463 11.847 9.501 1.00 84.75 88 SER A C 1
ATOM 612 O O . SER A 1 88 ? -4.513 11.435 10.150 1.00 84.75 88 SER A O 1
ATOM 614 N N . HIS A 1 89 ? -5.676 13.152 9.340 1.00 85.31 89 HIS A N 1
ATOM 615 C CA . HIS A 1 89 ? -4.740 14.218 9.698 1.00 85.31 89 HIS A CA 1
ATOM 616 C C . HIS A 1 89 ? -5.429 15.386 10.421 1.00 85.31 89 HIS A C 1
ATOM 618 O O . HIS A 1 89 ? -6.651 15.439 10.537 1.00 85.31 89 HIS A O 1
ATOM 624 N N . GLY A 1 90 ? -4.646 16.383 10.840 1.00 86.25 90 GLY A N 1
ATOM 625 C CA . GLY A 1 90 ? -5.157 17.622 11.434 1.00 86.25 90 GLY A CA 1
ATOM 626 C C . GLY A 1 90 ? -5.419 17.531 12.936 1.00 86.25 90 GLY A C 1
ATOM 627 O O . GLY A 1 90 ? -6.086 18.401 13.487 1.00 86.25 90 GLY A O 1
ATOM 628 N N . PHE A 1 91 ? -4.887 16.507 13.604 1.00 89.38 91 PHE A N 1
ATOM 629 C CA . PHE A 1 91 ? -5.027 16.307 15.042 1.00 89.38 91 PHE A CA 1
ATOM 630 C C . PHE A 1 91 ? -3.702 15.881 15.682 1.00 89.38 91 PHE A C 1
ATOM 632 O O . PHE A 1 91 ? -2.777 15.402 15.017 1.00 89.38 91 PHE A O 1
ATOM 639 N N . GLN A 1 92 ? -3.604 16.092 16.991 1.00 89.44 92 GLN A N 1
ATOM 640 C CA . GLN A 1 92 ? -2.492 15.599 17.793 1.00 89.44 92 GLN A CA 1
ATOM 641 C C . GLN A 1 92 ? -2.790 14.163 18.208 1.00 89.44 92 GLN A C 1
ATOM 643 O O . GLN A 1 92 ? -3.865 13.892 18.726 1.00 89.44 92 GLN A O 1
ATOM 648 N N . VAL A 1 93 ? -1.866 13.237 17.965 1.00 90.44 93 VAL A N 1
ATOM 649 C CA . VAL A 1 93 ? -2.069 11.831 18.333 1.00 90.44 93 VAL A CA 1
ATOM 650 C C . VAL A 1 93 ? -1.681 11.663 19.801 1.00 90.44 93 VAL A C 1
ATOM 652 O O . VAL A 1 93 ? -0.495 11.592 20.119 1.00 90.44 93 VAL A O 1
ATOM 655 N N . ALA A 1 94 ? -2.675 11.642 20.689 1.00 91.06 94 ALA A N 1
ATOM 656 C CA . ALA A 1 94 ? -2.491 11.576 22.143 1.00 91.06 94 ALA A CA 1
ATOM 657 C C . ALA A 1 94 ? -2.852 10.201 22.728 1.00 91.06 94 ALA A C 1
ATOM 659 O O . ALA A 1 94 ? -2.257 9.760 23.713 1.00 91.06 94 ALA A O 1
ATOM 660 N N . GLU A 1 95 ? -3.780 9.491 22.090 1.00 92.56 95 GLU A N 1
ATOM 661 C CA . GLU A 1 95 ? -4.228 8.165 22.508 1.00 92.56 95 GLU A CA 1
ATOM 662 C C . GLU A 1 95 ? -4.313 7.205 21.321 1.00 92.56 95 GLU A C 1
ATOM 664 O O . GLU A 1 95 ? -4.549 7.615 20.178 1.00 92.56 95 GLU A O 1
ATOM 669 N N . CYS A 1 96 ? -4.126 5.917 21.597 1.00 93.44 96 CYS A N 1
ATOM 670 C CA . CYS A 1 96 ? -4.451 4.844 20.670 1.00 93.44 96 CYS A CA 1
ATOM 671 C C . CYS A 1 96 ? -5.238 3.742 21.381 1.00 93.44 96 CYS A C 1
ATOM 673 O O . CYS A 1 96 ? -5.080 3.529 22.584 1.00 93.44 96 CYS A O 1
ATOM 675 N N . GLY A 1 97 ? -6.092 3.050 20.634 1.00 94.56 97 GLY A N 1
ATOM 676 C CA . GLY A 1 97 ? -6.934 1.971 21.135 1.00 94.56 97 GLY A CA 1
ATOM 677 C C . GLY A 1 97 ? -6.970 0.797 20.171 1.00 94.56 97 GLY A C 1
ATOM 678 O O . GLY A 1 97 ? -6.993 0.988 18.958 1.00 94.56 97 GLY A O 1
ATOM 679 N N . LEU A 1 98 ? -6.992 -0.410 20.719 1.00 94.88 98 LEU A N 1
ATOM 680 C CA . LEU A 1 98 ? -7.129 -1.675 20.013 1.00 94.88 98 LEU A CA 1
ATOM 681 C C . LEU A 1 98 ? -8.544 -2.220 20.224 1.00 94.88 98 LEU A C 1
ATOM 683 O O . LEU A 1 98 ? -9.008 -2.317 21.364 1.00 94.88 98 LEU A O 1
ATOM 687 N N . PHE A 1 99 ? -9.211 -2.587 19.133 1.00 94.94 99 PHE A N 1
ATOM 688 C CA . PHE A 1 99 ? -10.620 -2.969 19.121 1.00 94.94 99 PHE A CA 1
ATOM 689 C C . PHE A 1 99 ? -10.840 -4.363 18.539 1.00 94.94 99 PHE A C 1
ATOM 691 O O . PHE A 1 99 ? -10.139 -4.797 17.617 1.00 94.94 99 PHE A O 1
ATOM 698 N N . ASP A 1 100 ? -11.855 -5.040 19.068 1.00 92.44 100 ASP A N 1
ATOM 699 C CA . ASP A 1 100 ? -12.338 -6.307 18.528 1.00 92.44 100 ASP A CA 1
ATOM 700 C C . ASP A 1 100 ? -13.380 -6.122 17.411 1.00 92.44 100 ASP A C 1
ATOM 702 O O . ASP A 1 100 ? -13.801 -5.008 17.094 1.00 92.44 100 ASP A O 1
ATOM 706 N N . ALA A 1 101 ? -13.811 -7.230 16.806 1.00 88.50 101 ALA A N 1
ATOM 707 C CA . ALA A 1 101 ? -14.837 -7.245 15.759 1.00 88.50 101 ALA A CA 1
ATOM 708 C C . ALA A 1 101 ? -16.202 -6.667 16.196 1.00 88.50 101 ALA A C 1
ATOM 710 O O . ALA A 1 101 ? -16.974 -6.219 15.351 1.00 88.50 101 ALA A O 1
ATOM 711 N N . ALA A 1 102 ? -16.499 -6.647 17.499 1.00 88.00 102 ALA A N 1
ATOM 712 C CA . ALA A 1 102 ? -17.721 -6.065 18.053 1.00 88.00 102 ALA A CA 1
ATOM 713 C C . ALA A 1 102 ? -17.573 -4.566 18.387 1.00 88.00 102 ALA A C 1
ATOM 715 O O . ALA A 1 102 ? -18.501 -3.964 18.926 1.00 88.00 102 ALA A O 1
ATOM 716 N N . GLY A 1 103 ? -16.412 -3.959 18.111 1.00 90.56 103 GLY A N 1
ATOM 717 C CA . GLY A 1 103 ? -16.123 -2.563 18.441 1.00 90.56 103 GLY A CA 1
ATOM 718 C C . GLY A 1 103 ? -15.836 -2.319 19.925 1.00 90.56 103 GLY A C 1
ATOM 719 O O . GLY A 1 103 ? -15.855 -1.174 20.372 1.00 90.56 103 GLY A O 1
ATOM 720 N N . THR A 1 104 ? -15.558 -3.366 20.705 1.00 93.50 104 THR A N 1
ATOM 721 C CA . THR A 1 104 ? -15.170 -3.241 22.118 1.00 93.50 104 THR A CA 1
ATOM 722 C C . THR A 1 104 ? -13.708 -2.817 22.223 1.00 93.50 104 THR A C 1
ATOM 724 O O . THR A 1 104 ? -12.846 -3.412 21.577 1.00 93.50 104 THR A O 1
ATOM 727 N N . LEU A 1 105 ? -13.413 -1.818 23.059 1.00 95.06 105 LEU A N 1
ATOM 728 C CA . LEU A 1 105 ? -12.040 -1.408 23.363 1.00 95.06 105 LEU A CA 1
ATOM 729 C C . LEU A 1 105 ? -11.357 -2.465 24.246 1.00 95.06 105 LEU A C 1
ATOM 731 O O . LEU A 1 105 ? -11.711 -2.626 25.415 1.00 95.06 105 LEU A O 1
ATOM 735 N N . ILE A 1 106 ? -10.371 -3.167 23.692 1.00 94.38 106 ILE A N 1
ATOM 736 C CA . ILE A 1 106 ? -9.637 -4.249 24.368 1.00 94.38 106 ILE A CA 1
ATOM 737 C C . ILE A 1 106 ? -8.424 -3.710 25.120 1.00 94.38 106 ILE A C 1
ATOM 739 O O . ILE A 1 106 ? -8.150 -4.112 26.251 1.00 94.38 106 ILE A O 1
ATOM 743 N N . ALA A 1 107 ? -7.689 -2.796 24.500 1.00 93.31 107 ALA A N 1
ATOM 744 C CA . ALA A 1 107 ? -6.516 -2.196 25.108 1.00 93.31 107 ALA A CA 1
ATOM 745 C C . ALA A 1 107 ? -6.286 -0.789 24.564 1.00 93.31 107 ALA A C 1
ATOM 747 O O . ALA A 1 107 ? -6.759 -0.453 23.481 1.00 93.31 107 ALA A O 1
ATOM 748 N N . LEU A 1 108 ? -5.561 0.032 25.308 1.00 94.38 108 LEU A N 1
ATOM 749 C CA . LEU A 1 108 ? -5.296 1.423 24.973 1.00 94.38 108 LEU A CA 1
ATOM 750 C C . LEU A 1 108 ? -3.888 1.822 25.397 1.00 94.38 108 LEU A C 1
ATOM 752 O O . LEU A 1 108 ? -3.308 1.220 26.297 1.00 94.38 108 LEU A O 1
ATOM 756 N N . ALA A 1 109 ? -3.334 2.85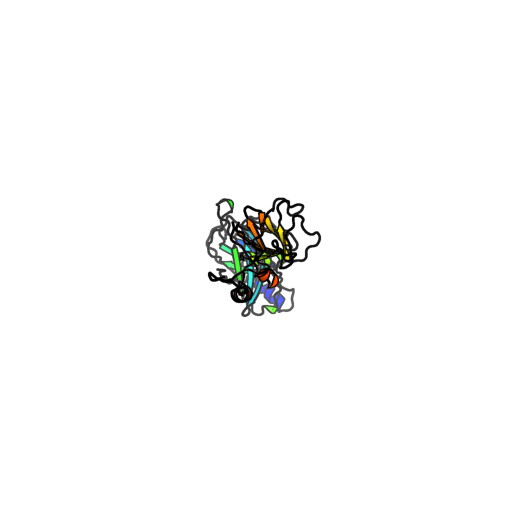0 24.774 1.00 92.06 109 ALA A N 1
ATOM 757 C CA . ALA A 1 109 ? -2.084 3.436 25.224 1.00 92.06 109 ALA A CA 1
ATOM 758 C C . ALA A 1 109 ? -2.058 4.943 25.036 1.00 92.06 109 ALA A C 1
ATOM 760 O O . ALA A 1 109 ? -2.727 5.520 24.177 1.00 92.06 109 ALA A O 1
ATOM 761 N N . ARG A 1 110 ? -1.200 5.563 25.842 1.00 90.62 110 ARG A N 1
ATOM 762 C CA . ARG A 1 110 ? -0.772 6.936 25.643 1.00 90.62 110 ARG A CA 1
ATOM 763 C C . ARG A 1 110 ? 0.202 7.011 24.478 1.00 90.62 110 ARG A C 1
ATOM 765 O O . ARG A 1 110 ? 1.170 6.253 24.415 1.00 90.62 110 ARG A O 1
ATOM 772 N N . MET A 1 111 ? -0.028 7.974 23.599 1.00 86.69 111 MET A N 1
ATOM 773 C CA . MET A 1 111 ? 0.858 8.293 22.490 1.00 86.69 111 MET A CA 1
ATOM 774 C C . MET A 1 111 ? 1.657 9.556 22.816 1.00 86.69 111 MET A C 1
ATOM 776 O O . MET A 1 111 ? 1.192 10.442 23.530 1.00 86.69 111 MET A O 1
ATOM 780 N N . GLY A 1 112 ? 2.902 9.626 22.339 1.00 73.19 112 GLY A N 1
ATOM 781 C CA . GLY A 1 112 ? 3.686 10.855 22.444 1.00 73.19 112 GLY A CA 1
ATOM 782 C C . GLY A 1 112 ? 3.016 11.951 21.618 1.00 73.19 112 GLY A C 1
ATOM 783 O O . GLY A 1 112 ? 2.665 11.676 20.476 1.00 73.19 112 GLY A O 1
ATOM 784 N N . ASN A 1 113 ? 2.855 13.150 22.194 1.00 63.06 113 ASN A N 1
ATOM 785 C CA . ASN A 1 113 ? 2.093 14.306 21.684 1.00 63.06 113 ASN A CA 1
ATOM 786 C C . ASN A 1 113 ? 2.590 14.864 20.323 1.00 63.06 113 ASN A C 1
ATOM 788 O O . ASN A 1 113 ? 2.931 16.042 20.201 1.00 63.06 113 ASN A O 1
ATOM 792 N N . GLY A 1 114 ? 2.639 14.040 19.280 1.00 76.06 114 GLY A N 1
ATOM 793 C CA . GLY A 1 114 ? 3.017 14.412 17.923 1.00 76.06 114 GLY A CA 1
ATOM 794 C C . GLY A 1 114 ? 1.812 14.938 17.153 1.00 76.06 114 GLY A C 1
ATOM 795 O O . GLY A 1 114 ? 0.766 14.290 17.101 1.00 76.06 114 GLY A O 1
ATOM 796 N N . TYR A 1 115 ? 1.952 16.117 16.550 1.00 83.56 115 TYR A N 1
ATOM 797 C CA . TYR A 1 115 ? 0.943 16.658 15.645 1.00 83.56 115 TYR A CA 1
ATOM 798 C C . TYR A 1 115 ? 1.074 16.024 14.261 1.00 83.56 115 TYR A C 1
ATOM 800 O O . TYR A 1 115 ? 2.174 15.983 13.703 1.00 83.56 115 TYR A O 1
ATOM 808 N N . LYS A 1 116 ? -0.044 15.559 13.696 1.00 81.12 116 LYS A N 1
ATOM 809 C CA . LYS A 1 116 ? -0.092 15.071 12.318 1.00 81.12 116 LYS A CA 1
ATOM 810 C C . LYS A 1 116 ? -0.651 16.167 11.400 1.00 81.12 116 LYS A C 1
ATOM 812 O O . LYS A 1 116 ? -1.863 16.401 11.423 1.00 81.12 116 LYS A O 1
ATOM 817 N N . PRO A 1 117 ? 0.193 16.839 10.595 1.00 76.06 117 PRO A N 1
ATOM 818 C CA . PRO A 1 117 ? -0.244 17.930 9.736 1.00 76.06 117 PRO A CA 1
ATOM 819 C C . PRO A 1 117 ? -1.150 17.446 8.607 1.00 76.06 117 PRO A C 1
ATOM 821 O O . PRO A 1 117 ? -1.028 16.315 8.134 1.00 76.06 117 PRO A O 1
ATOM 824 N N . ALA A 1 118 ? -2.056 18.327 8.183 1.00 75.69 118 ALA A N 1
ATOM 825 C CA . ALA A 1 118 ? -2.849 18.121 6.980 1.00 75.69 118 ALA A CA 1
ATOM 826 C C . ALA A 1 118 ? -1.969 18.291 5.728 1.00 75.69 118 ALA A C 1
ATOM 828 O O . ALA A 1 118 ? -1.137 19.199 5.709 1.00 75.69 118 ALA A O 1
ATOM 829 N N . PRO A 1 119 ? -2.182 17.521 4.646 1.00 69.75 119 PRO A N 1
ATOM 830 C CA . PRO A 1 119 ? -1.402 17.651 3.409 1.00 69.75 119 PRO A CA 1
ATOM 831 C C . PRO A 1 119 ? -1.405 19.062 2.806 1.00 69.75 119 PRO A C 1
ATOM 833 O O . PRO A 1 119 ? -0.428 19.477 2.181 1.00 69.75 119 PRO A O 1
ATOM 836 N N . THR A 1 120 ? -2.470 19.834 3.042 1.00 71.44 120 THR A N 1
ATOM 837 C CA . THR A 1 120 ? -2.597 21.240 2.626 1.00 71.44 120 THR A CA 1
ATOM 838 C C . THR A 1 120 ? -1.561 22.166 3.264 1.00 71.44 120 THR A C 1
ATOM 840 O O . THR A 1 120 ? -1.304 23.240 2.726 1.00 71.44 120 THR A O 1
ATOM 843 N N . SER A 1 121 ? -0.913 21.762 4.361 1.00 66.12 121 SER A N 1
ATOM 844 C CA . SER A 1 121 ? 0.185 22.516 4.978 1.00 66.12 121 SER A CA 1
ATOM 845 C C . SER A 1 121 ? 1.532 22.320 4.265 1.00 66.12 121 SER A C 1
ATOM 847 O O . SER A 1 121 ? 2.562 22.765 4.770 1.00 66.12 121 SER A O 1
ATOM 849 N N . GLY A 1 122 ? 1.558 21.597 3.139 1.00 58.06 122 GLY A N 1
ATOM 850 C CA . GLY A 1 122 ? 2.777 21.262 2.398 1.00 58.06 122 GLY A CA 1
ATOM 851 C C . GLY A 1 122 ? 3.587 20.113 3.008 1.00 58.06 122 GLY A C 1
ATOM 852 O O . GLY A 1 122 ? 4.669 19.801 2.515 1.00 58.06 122 GLY A O 1
ATOM 853 N N . GLN A 1 123 ? 3.077 19.470 4.065 1.00 51.97 123 GLN A N 1
ATOM 854 C CA . GLN A 1 123 ? 3.686 18.303 4.699 1.00 51.97 123 GLN A CA 1
ATOM 855 C C . GLN A 1 123 ? 2.656 17.179 4.803 1.00 51.97 123 GLN A C 1
ATOM 857 O O . GLN A 1 123 ? 1.612 17.336 5.425 1.00 51.97 123 GLN A O 1
ATOM 862 N N . ALA A 1 124 ? 2.973 16.029 4.214 1.00 63.50 124 ALA A N 1
ATOM 863 C CA . ALA A 1 124 ? 2.185 14.812 4.329 1.00 63.50 124 ALA A CA 1
ATOM 864 C C . ALA A 1 124 ? 3.023 13.763 5.060 1.00 63.50 124 ALA A C 1
ATOM 866 O O . ALA A 1 124 ? 4.102 13.387 4.602 1.00 63.50 124 ALA A O 1
ATOM 867 N N . ILE A 1 125 ? 2.534 13.311 6.211 1.00 66.62 125 ILE A N 1
ATOM 868 C CA . ILE A 1 125 ? 3.193 12.286 7.021 1.00 66.62 125 ILE A CA 1
ATOM 869 C C . ILE A 1 125 ? 2.341 11.032 6.932 1.00 66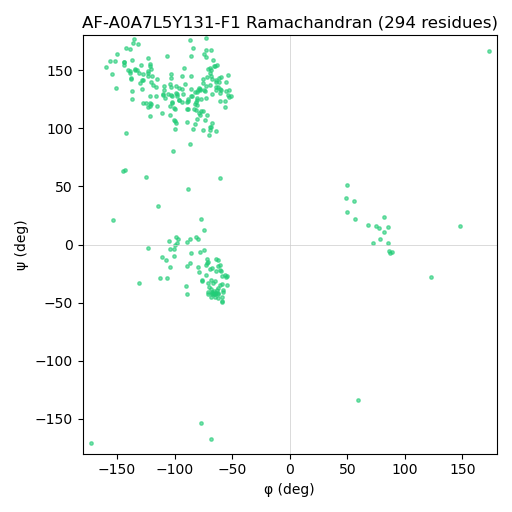.62 125 ILE A C 1
ATOM 871 O O . ILE A 1 125 ? 1.148 11.103 7.199 1.00 66.62 125 ILE A O 1
ATOM 875 N N . VAL A 1 126 ? 2.925 9.887 6.610 1.00 76.12 126 VAL A N 1
ATOM 876 C CA . VAL A 1 126 ? 2.331 8.581 6.913 1.00 76.12 126 VAL A CA 1
ATOM 877 C C . VAL A 1 126 ? 2.958 8.113 8.218 1.00 76.12 126 VAL A C 1
ATOM 879 O O . VAL A 1 126 ? 4.160 8.276 8.423 1.00 76.12 126 VAL A O 1
ATOM 882 N N . ALA A 1 127 ? 2.144 7.613 9.142 1.00 78.06 127 ALA A N 1
ATOM 883 C CA . ALA A 1 127 ? 2.634 7.147 10.432 1.00 78.06 127 ALA A CA 1
ATOM 884 C C . ALA A 1 127 ? 2.289 5.671 10.604 1.00 78.06 127 ALA A C 1
ATOM 886 O O . ALA A 1 127 ? 1.122 5.291 10.569 1.00 78.06 127 ALA A O 1
ATOM 887 N N . THR A 1 128 ? 3.317 4.852 10.798 1.00 83.50 128 THR A N 1
ATOM 888 C CA . THR A 1 128 ? 3.168 3.451 11.190 1.00 83.50 128 THR A CA 1
ATOM 889 C C . THR A 1 128 ? 3.319 3.351 12.699 1.00 83.50 128 THR A C 1
ATOM 891 O O . THR A 1 128 ? 4.345 3.760 13.250 1.00 83.50 128 THR A O 1
ATOM 894 N N . TYR A 1 129 ? 2.314 2.789 13.361 1.00 85.38 129 TYR A N 1
ATOM 895 C CA . TYR A 1 129 ? 2.309 2.574 14.801 1.00 85.38 129 TYR A CA 1
ATOM 896 C C . TYR A 1 129 ? 2.465 1.099 15.114 1.00 85.38 129 TYR A C 1
ATOM 898 O O . TYR A 1 129 ? 1.674 0.286 14.643 1.00 85.38 129 TYR A O 1
ATOM 906 N N . ARG A 1 130 ? 3.465 0.790 15.941 1.00 84.81 130 ARG A N 1
ATOM 907 C CA . ARG A 1 130 ? 3.734 -0.552 16.443 1.00 84.81 130 ARG A CA 1
ATOM 908 C C . ARG A 1 130 ? 3.277 -0.665 17.889 1.00 84.81 130 ARG A C 1
ATOM 910 O O . ARG A 1 130 ? 3.862 -0.053 18.786 1.00 84.81 130 ARG A O 1
ATOM 917 N N . LEU A 1 131 ? 2.240 -1.454 18.109 1.00 87.75 131 LEU A N 1
ATOM 918 C CA . LEU A 1 131 ? 1.624 -1.677 19.407 1.00 87.75 131 LEU A CA 1
ATOM 919 C C . LEU A 1 131 ? 2.046 -3.037 19.954 1.00 87.75 131 LEU A C 1
ATOM 921 O O . LEU A 1 131 ? 2.047 -4.029 19.229 1.00 87.75 131 LEU A O 1
ATOM 925 N N . LYS A 1 132 ? 2.397 -3.086 21.238 1.00 87.81 132 LYS A N 1
ATOM 926 C CA . LYS A 1 132 ? 2.733 -4.327 21.940 1.00 87.81 132 LYS A CA 1
ATOM 927 C C . LYS A 1 132 ? 1.644 -4.650 22.956 1.00 87.81 132 LYS A C 1
ATOM 929 O O . LYS A 1 132 ? 1.495 -3.940 23.952 1.00 87.81 132 LYS A O 1
ATOM 934 N N . LEU A 1 133 ? 0.920 -5.738 22.712 1.00 86.44 133 LEU A N 1
ATOM 935 C CA . LEU A 1 133 ? -0.047 -6.323 23.634 1.00 86.44 133 LEU A CA 1
ATOM 936 C C . LEU A 1 133 ? 0.599 -7.517 24.352 1.00 86.44 133 LEU A C 1
ATOM 938 O O . LEU A 1 133 ? 0.795 -8.577 23.761 1.00 86.44 133 LEU A O 1
ATOM 942 N N . SER A 1 134 ? 0.946 -7.344 25.626 1.00 82.06 134 SER A N 1
ATOM 943 C CA . SER A 1 134 ? 1.497 -8.423 26.456 1.00 82.06 134 SER A CA 1
ATOM 944 C C . SER A 1 134 ? 0.366 -9.286 27.015 1.00 82.06 134 SER A C 1
ATOM 946 O O . SER A 1 134 ? -0.489 -8.778 27.739 1.00 82.06 134 SER A O 1
ATOM 948 N N . VAL A 1 135 ? 0.366 -10.582 26.702 1.00 74.38 135 VAL A N 1
ATOM 949 C CA . VAL A 1 135 ? -0.682 -11.535 27.108 1.00 74.38 135 VAL A CA 1
ATOM 950 C C . VAL A 1 135 ? -0.056 -12.822 27.633 1.00 74.38 135 VAL A C 1
ATOM 952 O O . VAL A 1 135 ? 1.032 -13.206 27.221 1.00 74.38 135 VAL A O 1
ATOM 955 N N . ALA A 1 136 ? -0.737 -13.504 28.556 1.00 68.75 136 ALA A N 1
ATOM 956 C CA . ALA A 1 136 ? -0.209 -14.727 29.166 1.00 68.75 136 ALA A CA 1
ATOM 957 C C . ALA A 1 136 ? -0.120 -15.903 28.172 1.00 68.75 136 ALA A C 1
ATOM 959 O O . ALA A 1 136 ? 0.766 -16.743 28.302 1.00 68.75 136 ALA A O 1
ATOM 960 N N . ASN A 1 137 ? -1.014 -15.950 27.178 1.00 64.81 137 ASN A N 1
ATOM 961 C CA . ASN A 1 137 ? -1.000 -16.947 26.112 1.00 64.81 137 ASN A CA 1
ATOM 962 C C . ASN A 1 137 ? -1.409 -16.307 24.768 1.00 64.81 137 ASN A C 1
ATOM 964 O O . ASN A 1 137 ? -2.603 -16.176 24.500 1.00 64.81 137 ASN A O 1
ATOM 968 N N . PRO A 1 138 ? -0.455 -15.893 23.916 1.00 62.84 138 PRO A N 1
ATOM 969 C CA . PRO A 1 138 ? -0.766 -15.254 22.636 1.00 62.84 138 PRO A CA 1
ATOM 970 C C . PRO A 1 138 ? -1.402 -16.207 21.616 1.00 62.84 138 PRO A C 1
ATOM 972 O O . PRO A 1 138 ? -2.067 -15.734 20.704 1.00 62.84 138 PRO A O 1
ATOM 975 N N . ALA A 1 139 ? -1.229 -17.527 21.764 1.00 62.41 139 ALA A N 1
ATOM 976 C CA . ALA A 1 139 ? -1.781 -18.515 20.835 1.00 62.41 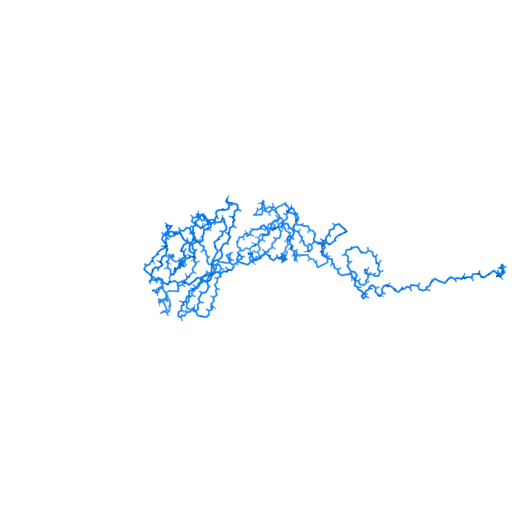139 ALA A CA 1
ATOM 977 C C . ALA A 1 139 ? -3.309 -18.661 20.937 1.00 62.41 139 ALA A C 1
ATOM 979 O O . ALA A 1 139 ? -3.917 -19.235 20.041 1.00 62.41 139 ALA A O 1
ATOM 980 N N . ALA A 1 140 ? -3.916 -18.158 22.017 1.00 61.66 140 ALA A N 1
ATOM 981 C CA . ALA A 1 140 ? -5.365 -18.161 22.190 1.00 61.66 140 ALA A CA 1
ATOM 982 C C . ALA A 1 140 ? -6.059 -17.033 21.408 1.00 61.66 140 ALA A C 1
ATOM 984 O O . ALA A 1 140 ? -7.247 -17.123 21.163 1.00 61.66 140 ALA A O 1
ATOM 985 N N . LEU A 1 141 ? -5.334 -15.983 21.004 1.00 64.62 141 LEU A N 1
ATOM 986 C CA . LEU A 1 141 ? -5.940 -14.782 20.432 1.00 64.62 141 LEU A CA 1
ATOM 987 C C . LEU A 1 141 ? -5.903 -14.794 18.905 1.00 64.62 141 LEU A C 1
ATOM 989 O O . LEU A 1 141 ? -4.840 -14.935 18.296 1.00 64.62 141 LEU A O 1
ATOM 993 N N . THR A 1 142 ? -7.056 -14.543 18.286 1.00 69.94 142 THR A N 1
ATOM 994 C CA . THR A 1 142 ? -7.167 -14.414 16.830 1.00 69.94 142 THR A CA 1
ATOM 995 C C . THR A 1 142 ? -7.030 -12.948 16.413 1.00 69.94 142 THR A C 1
ATOM 997 O O . THR A 1 142 ? -7.712 -12.059 16.921 1.00 69.94 142 THR A O 1
ATOM 1000 N N . VAL A 1 143 ? -6.153 -12.665 15.447 1.00 67.06 143 VAL A N 1
ATOM 1001 C CA . VAL A 1 143 ? -5.957 -11.311 14.907 1.00 67.06 143 VAL A CA 1
ATOM 1002 C C . VAL A 1 143 ? -6.220 -11.318 13.411 1.00 67.06 143 VAL A C 1
ATOM 1004 O O . VAL A 1 143 ? -5.561 -12.040 12.664 1.00 67.06 143 VAL A O 1
ATOM 1007 N N . VAL A 1 144 ? -7.173 -10.499 12.970 1.00 72.56 144 VAL A N 1
ATOM 1008 C CA . VAL A 1 144 ? -7.474 -10.324 11.547 1.00 72.56 144 VAL A CA 1
ATOM 1009 C C . VAL A 1 144 ? -6.592 -9.211 11.001 1.00 72.56 144 VAL A C 1
ATOM 1011 O O . VAL A 1 144 ? -6.696 -8.058 11.415 1.00 72.56 144 VAL A O 1
ATOM 1014 N N . VAL A 1 145 ? -5.722 -9.575 10.062 1.00 61.09 145 VAL A N 1
ATOM 1015 C CA . VAL A 1 145 ? -4.884 -8.639 9.309 1.00 61.09 145 VAL A CA 1
ATOM 1016 C C . VAL A 1 145 ? -5.593 -8.276 8.011 1.00 61.09 145 VAL A C 1
ATOM 1018 O O . VAL A 1 145 ? -6.064 -9.163 7.300 1.00 61.09 145 VAL A O 1
ATOM 1021 N N . ASP A 1 146 ? -5.634 -6.987 7.682 1.00 58.69 146 ASP A N 1
ATOM 1022 C CA . ASP A 1 146 ? -6.059 -6.526 6.364 1.00 58.69 146 ASP A CA 1
ATOM 1023 C C . ASP A 1 146 ? -4.878 -6.605 5.375 1.00 58.69 146 ASP A C 1
ATOM 1025 O O . ASP A 1 146 ? -3.893 -5.866 5.525 1.00 58.69 146 ASP A O 1
ATOM 1029 N N . PRO A 1 147 ? -4.968 -7.442 4.321 1.00 48.03 147 PRO A N 1
ATOM 1030 C CA . PRO A 1 147 ? -3.930 -7.539 3.299 1.00 48.03 147 PRO A CA 1
ATOM 1031 C C . PRO A 1 147 ? -3.611 -6.199 2.615 1.00 48.03 147 PRO A C 1
ATOM 1033 O O . PRO A 1 147 ? -2.494 -6.018 2.129 1.00 48.03 147 PRO A O 1
ATOM 1036 N N . GLN A 1 148 ? -4.560 -5.248 2.571 1.00 55.12 148 GLN A N 1
ATOM 1037 C CA . GLN A 1 148 ? -4.330 -3.921 1.979 1.00 55.12 148 GLN A CA 1
ATOM 1038 C C . GLN A 1 148 ? -3.338 -3.103 2.806 1.00 55.12 148 GLN A C 1
ATOM 1040 O O . GLN A 1 148 ? -2.467 -2.416 2.268 1.00 55.12 148 GLN A O 1
ATOM 1045 N N . ALA A 1 149 ? -3.480 -3.175 4.126 1.00 54.22 149 ALA A N 1
ATOM 1046 C CA . ALA A 1 149 ? -2.701 -2.386 5.062 1.00 54.22 149 ALA A CA 1
ATOM 1047 C C . ALA A 1 149 ? -1.268 -2.938 5.209 1.00 54.22 149 ALA A C 1
ATOM 1049 O O . ALA A 1 149 ? -0.323 -2.159 5.347 1.00 54.22 149 ALA A O 1
ATOM 1050 N N . GLN A 1 150 ? -1.071 -4.253 5.051 1.00 49.06 150 GLN A N 1
ATOM 1051 C CA . GLN A 1 150 ? 0.255 -4.890 5.018 1.00 49.06 150 GLN A CA 1
ATOM 1052 C C . GLN A 1 150 ? 1.142 -4.365 3.873 1.00 49.06 150 GLN A C 1
ATOM 1054 O O . GLN A 1 150 ? 2.357 -4.213 4.017 1.00 49.06 150 GLN A O 1
ATOM 1059 N N . ILE A 1 151 ? 0.535 -4.039 2.733 1.00 49.19 151 ILE A N 1
ATOM 1060 C CA . ILE A 1 151 ? 1.244 -3.569 1.538 1.00 49.19 151 ILE A CA 1
ATOM 1061 C C . ILE A 1 151 ? 1.693 -2.114 1.681 1.00 49.19 151 ILE A C 1
ATOM 1063 O O . ILE A 1 151 ? 2.767 -1.749 1.201 1.00 49.19 151 ILE A O 1
ATOM 1067 N N . ALA A 1 152 ? 0.944 -1.291 2.416 1.00 49.06 152 ALA A N 1
ATOM 1068 C CA . ALA A 1 152 ? 1.374 0.065 2.734 1.00 49.06 152 ALA A CA 1
ATOM 1069 C C . ALA A 1 152 ? 2.635 0.090 3.634 1.00 49.06 152 ALA A C 1
ATOM 1071 O O . ALA A 1 152 ? 3.484 0.955 3.422 1.00 49.06 152 ALA A O 1
ATOM 1072 N N . LEU A 1 153 ? 2.842 -0.898 4.526 1.00 46.56 153 LEU A N 1
ATOM 1073 C CA . LEU A 1 153 ? 4.100 -1.052 5.290 1.00 46.56 153 LEU A CA 1
ATOM 1074 C C . LEU A 1 153 ? 5.293 -1.371 4.379 1.00 46.56 153 LEU A C 1
ATOM 1076 O O . LEU A 1 153 ? 6.363 -0.777 4.515 1.00 46.56 153 LEU A O 1
ATOM 1080 N N . GLY A 1 154 ? 5.109 -2.299 3.435 1.00 46.09 154 GLY A N 1
ATOM 1081 C CA . GLY A 1 154 ? 6.161 -2.714 2.502 1.00 46.09 154 GLY A CA 1
ATOM 1082 C C . GLY A 1 154 ? 6.572 -1.624 1.506 1.00 46.09 154 GLY A C 1
ATOM 1083 O O . GLY A 1 154 ? 7.666 -1.682 0.950 1.00 46.09 154 GLY A O 1
ATOM 1084 N N . ARG A 1 155 ? 5.717 -0.616 1.298 1.00 49.25 155 ARG A N 1
ATOM 1085 C CA . ARG A 1 155 ? 5.871 0.401 0.250 1.00 49.25 155 ARG A CA 1
ATOM 1086 C C . ARG A 1 155 ? 6.437 1.745 0.732 1.00 49.25 155 ARG A C 1
ATOM 1088 O O . ARG A 1 155 ? 6.793 2.593 -0.087 1.00 49.25 155 ARG A O 1
ATOM 1095 N N . GLU A 1 156 ? 6.540 1.955 2.043 1.00 49.25 156 GLU A N 1
ATOM 1096 C CA . GLU A 1 156 ? 7.187 3.147 2.621 1.00 49.25 156 GLU A CA 1
ATOM 1097 C C . GLU A 1 156 ? 8.716 3.100 2.475 1.00 49.25 156 GLU A C 1
ATOM 1099 O O . GLU A 1 156 ? 9.375 4.137 2.363 1.00 49.25 156 GLU A O 1
ATOM 1104 N N . VAL A 1 157 ? 9.287 1.894 2.388 1.00 45.56 157 VAL A N 1
ATOM 1105 C CA . VAL A 1 157 ? 10.640 1.693 1.872 1.00 45.56 157 VAL A CA 1
ATOM 1106 C C . VAL A 1 157 ? 10.523 1.778 0.357 1.00 45.56 157 VAL A C 1
ATOM 1108 O O . VAL A 1 157 ? 9.874 0.948 -0.262 1.00 45.56 157 VAL A O 1
ATOM 1111 N N . ARG A 1 158 ? 11.085 2.828 -0.243 1.00 56.72 158 ARG A N 1
ATOM 1112 C CA . ARG A 1 158 ? 11.115 3.030 -1.698 1.00 56.72 158 ARG A CA 1
ATOM 1113 C C . ARG A 1 158 ? 12.347 2.308 -2.256 1.00 56.72 158 ARG A C 1
ATOM 1115 O O . ARG A 1 158 ? 13.389 2.962 -2.347 1.00 56.72 158 ARG A O 1
ATOM 1122 N N . PRO A 1 159 ? 12.316 1.003 -2.596 1.00 59.81 159 PRO A N 1
ATOM 1123 C CA . PRO A 1 159 ? 13.474 0.407 -3.237 1.00 59.81 159 PRO A CA 1
ATOM 1124 C C . PRO A 1 159 ? 13.700 1.152 -4.555 1.00 59.81 159 PRO A C 1
ATOM 1126 O O . PRO A 1 159 ? 12.767 1.388 -5.319 1.00 59.81 159 PRO A O 1
ATOM 1129 N N . GLN A 1 160 ? 14.936 1.590 -4.800 1.00 64.00 160 GLN A N 1
ATOM 1130 C CA . GLN A 1 160 ? 15.291 2.279 -6.044 1.00 64.00 160 GLN A CA 1
ATOM 1131 C C . GLN A 1 160 ? 15.048 1.388 -7.275 1.00 64.00 160 GLN A C 1
ATOM 1133 O O . GLN A 1 160 ? 14.862 1.914 -8.371 1.00 64.00 160 GLN A O 1
ATOM 1138 N N . TRP A 1 161 ? 15.011 0.069 -7.053 1.00 75.00 161 TRP A N 1
ATOM 1139 C CA . TRP A 1 161 ? 14.675 -0.971 -8.013 1.00 75.00 161 TRP A CA 1
ATOM 1140 C C . TRP A 1 161 ? 13.505 -1.824 -7.523 1.00 75.00 161 TRP A C 1
ATOM 1142 O O . TRP A 1 161 ? 13.612 -2.503 -6.502 1.00 75.00 161 TRP A O 1
ATOM 1152 N N . LEU A 1 162 ? 12.410 -1.811 -8.279 1.00 85.75 162 LEU A N 1
ATOM 1153 C CA . LEU A 1 162 ? 11.238 -2.661 -8.065 1.00 85.75 162 LEU A CA 1
ATOM 1154 C C . LEU A 1 162 ? 11.018 -3.564 -9.285 1.00 85.75 162 LEU A C 1
ATOM 1156 O O . LEU A 1 162 ? 11.092 -3.100 -10.416 1.00 85.75 162 LEU A O 1
ATOM 1160 N N . THR A 1 163 ? 10.709 -4.842 -9.079 1.00 90.06 163 THR A N 1
ATOM 1161 C CA . THR A 1 163 ? 10.226 -5.700 -10.176 1.00 90.06 163 THR A CA 1
ATOM 1162 C C . THR A 1 163 ? 8.716 -5.531 -10.326 1.00 90.06 163 THR A C 1
ATOM 1164 O O . THR A 1 163 ? 7.999 -5.527 -9.325 1.00 90.06 163 THR A O 1
ATOM 1167 N N . VAL A 1 164 ? 8.245 -5.367 -11.560 1.00 93.31 164 VAL A N 1
ATOM 1168 C CA . VAL A 1 164 ? 6.825 -5.277 -11.922 1.00 93.31 164 VAL A CA 1
ATOM 1169 C C . VAL A 1 164 ? 6.485 -6.385 -12.914 1.00 93.31 164 VAL A C 1
ATOM 1171 O O . VAL A 1 164 ? 7.340 -6.824 -13.677 1.00 93.31 164 VAL A O 1
ATOM 1174 N N . ASP A 1 165 ? 5.230 -6.811 -12.938 1.00 94.94 165 ASP A N 1
ATOM 1175 C CA . ASP A 1 165 ? 4.723 -7.833 -13.858 1.00 94.94 165 ASP A CA 1
ATOM 1176 C C . ASP A 1 165 ? 4.588 -7.315 -15.293 1.00 94.94 165 ASP A C 1
ATOM 1178 O O . ASP A 1 165 ? 4.463 -8.108 -16.221 1.00 94.94 165 ASP A O 1
ATOM 1182 N N . GLY A 1 166 ? 4.581 -5.993 -15.486 1.00 95.25 166 GLY A N 1
ATOM 1183 C CA . GLY A 1 166 ? 4.463 -5.383 -16.803 1.00 95.25 166 GLY A CA 1
ATOM 1184 C C . GLY A 1 166 ? 4.300 -3.869 -16.793 1.00 95.25 166 GLY A C 1
ATOM 1185 O O . GLY A 1 166 ? 3.957 -3.260 -15.773 1.00 95.25 166 GLY A O 1
ATOM 1186 N N . VAL A 1 167 ? 4.465 -3.266 -17.971 1.00 95.38 167 VAL A N 1
ATOM 1187 C CA . VAL A 1 167 ? 3.938 -1.928 -18.274 1.00 95.38 167 VAL A CA 1
ATOM 1188 C C . VAL A 1 167 ? 2.603 -2.051 -19.002 1.00 95.38 167 VAL A C 1
ATOM 1190 O O . VAL A 1 167 ? 2.529 -2.658 -20.070 1.00 95.38 167 VAL A O 1
ATOM 1193 N N . ALA A 1 168 ? 1.545 -1.435 -18.474 1.00 95.69 168 ALA A N 1
ATOM 1194 C CA . ALA A 1 168 ? 0.215 -1.503 -19.079 1.00 95.69 168 ALA A CA 1
ATOM 1195 C C . ALA A 1 168 ? -0.570 -0.189 -18.939 1.00 95.69 168 ALA A C 1
ATOM 1197 O O . ALA A 1 168 ? -0.355 0.606 -18.028 1.00 95.69 168 ALA A O 1
ATOM 1198 N N . ASN A 1 169 ? -1.505 0.042 -19.863 1.00 96.00 169 ASN A N 1
ATOM 1199 C CA . ASN A 1 169 ? -2.442 1.175 -19.824 1.00 96.00 169 ASN A CA 1
ATOM 1200 C C . ASN A 1 169 ? -3.854 0.758 -19.384 1.00 96.00 169 ASN A C 1
ATOM 1202 O O . ASN A 1 169 ? -4.661 1.594 -18.984 1.00 96.00 169 ASN A O 1
ATOM 1206 N N . VAL A 1 170 ? -4.174 -0.529 -19.476 1.00 95.69 170 VAL A N 1
ATOM 1207 C CA . VAL A 1 170 ? -5.486 -1.062 -19.117 1.00 95.69 170 VAL A CA 1
ATOM 1208 C C . VAL A 1 170 ? -5.292 -2.009 -17.938 1.00 95.69 170 VAL A C 1
ATOM 1210 O O . VAL A 1 170 ? -4.444 -2.900 -18.046 1.00 95.69 170 VAL A O 1
ATOM 1213 N N . PRO A 1 171 ? -6.040 -1.846 -16.834 1.00 92.19 171 PRO A N 1
ATOM 1214 C CA . PRO A 1 171 ? -5.991 -2.801 -15.739 1.00 92.19 171 PRO A CA 1
ATOM 1215 C C . PRO A 1 171 ? -6.415 -4.195 -16.223 1.00 92.19 171 PRO A C 1
ATOM 1217 O O . PRO A 1 171 ? -7.445 -4.311 -16.893 1.00 92.19 171 PRO A O 1
ATOM 1220 N N . PRO A 1 172 ? -5.673 -5.262 -15.872 1.00 93.88 172 PRO A N 1
ATOM 1221 C CA . PRO A 1 172 ? -6.131 -6.630 -16.072 1.00 93.88 172 PRO A CA 1
ATOM 1222 C C . PRO A 1 172 ? -7.508 -6.861 -15.438 1.00 93.88 172 PRO A C 1
ATOM 1224 O O . PRO A 1 172 ? -7.815 -6.307 -14.384 1.00 93.88 172 PRO A O 1
ATOM 1227 N N . VAL A 1 173 ? -8.329 -7.708 -16.062 1.00 89.06 173 VAL A N 1
ATOM 1228 C CA . VAL A 1 173 ? -9.705 -7.990 -15.604 1.00 89.06 173 VAL A CA 1
ATOM 1229 C C . VAL A 1 173 ? -9.774 -8.962 -14.421 1.00 89.06 173 VAL A C 1
ATOM 1231 O O . VAL A 1 173 ? -10.748 -8.945 -13.679 1.00 89.06 173 VAL A O 1
ATOM 1234 N N . SER A 1 174 ? -8.746 -9.796 -14.232 1.00 89.44 174 SER A N 1
ATOM 1235 C CA . SER A 1 174 ? -8.641 -10.753 -13.120 1.00 89.44 174 SER A CA 1
ATOM 1236 C C . SER A 1 174 ? -7.191 -10.865 -12.619 1.00 89.44 174 SER A C 1
ATOM 1238 O O . SER A 1 174 ? -6.555 -11.907 -12.790 1.00 89.44 174 SER A O 1
ATOM 1240 N N . PRO A 1 175 ? -6.621 -9.784 -12.064 1.00 89.06 175 PRO A N 1
ATOM 1241 C CA . PRO A 1 175 ? -5.257 -9.786 -11.542 1.00 89.06 175 PRO A CA 1
ATOM 1242 C C . PRO A 1 175 ? -5.130 -10.676 -10.295 1.00 89.06 175 PRO A C 1
ATOM 1244 O O . PRO A 1 175 ? -6.015 -10.712 -9.439 1.00 89.06 175 PRO A O 1
ATOM 1247 N N . ALA A 1 176 ? -4.001 -11.377 -10.171 1.00 86.62 176 ALA A N 1
ATOM 1248 C CA . ALA A 1 176 ? -3.650 -12.092 -8.948 1.00 86.62 176 ALA A CA 1
ATOM 1249 C C . ALA A 1 176 ? -3.324 -11.102 -7.818 1.00 86.62 176 ALA A C 1
ATOM 1251 O O . ALA A 1 176 ? -2.872 -9.983 -8.066 1.00 86.62 176 ALA A O 1
ATOM 1252 N N . GLN A 1 177 ? -3.542 -11.499 -6.564 1.00 81.56 177 GLN A N 1
ATOM 1253 C CA . GLN A 1 177 ? -3.151 -10.674 -5.421 1.00 81.56 177 GLN A CA 1
ATOM 1254 C C . GLN A 1 177 ? -1.638 -10.413 -5.442 1.00 81.56 177 GLN A C 1
ATOM 1256 O O . GLN A 1 177 ? -0.847 -11.327 -5.651 1.00 81.56 177 GLN A O 1
ATOM 1261 N N . GLY A 1 178 ? -1.249 -9.155 -5.245 1.00 77.12 178 GLY A N 1
ATOM 1262 C CA . GLY A 1 178 ? 0.134 -8.693 -5.330 1.00 77.12 178 GLY A CA 1
ATOM 1263 C C . GLY A 1 178 ? 0.592 -8.300 -6.737 1.00 77.12 178 GLY A C 1
ATOM 1264 O O . GLY A 1 178 ? 1.680 -7.730 -6.849 1.00 77.12 178 GLY A O 1
ATOM 1265 N N . ALA A 1 179 ? -0.217 -8.531 -7.781 1.00 87.00 179 ALA A N 1
ATOM 1266 C CA . ALA A 1 179 ? 0.172 -8.221 -9.155 1.00 87.00 179 ALA A CA 1
ATOM 1267 C C . ALA A 1 179 ? 0.457 -6.722 -9.322 1.00 87.00 179 ALA A C 1
ATOM 1269 O O . ALA A 1 179 ? -0.397 -5.889 -9.011 1.00 87.00 179 ALA A O 1
ATOM 1270 N N . THR A 1 180 ? 1.651 -6.375 -9.790 1.00 91.88 180 THR A N 1
ATOM 1271 C CA . THR A 1 180 ? 2.192 -5.014 -9.792 1.00 91.88 180 THR A CA 1
ATOM 1272 C C . THR A 1 180 ? 2.524 -4.563 -11.207 1.00 91.88 180 THR A C 1
ATOM 1274 O O . THR A 1 180 ? 3.273 -5.225 -11.907 1.00 91.88 180 THR A O 1
ATOM 1277 N N . TYR A 1 181 ? 2.030 -3.400 -11.620 1.00 94.19 181 TYR A N 1
ATOM 1278 C CA . TYR A 1 181 ? 2.206 -2.851 -12.960 1.00 94.19 181 TYR A CA 1
ATOM 1279 C C . TYR A 1 181 ? 2.732 -1.422 -12.912 1.00 94.19 181 TYR A C 1
ATOM 1281 O O . TYR A 1 181 ? 2.304 -0.602 -12.097 1.00 94.19 181 TYR A O 1
ATOM 1289 N N . ALA A 1 182 ? 3.616 -1.096 -13.845 1.00 93.81 182 ALA A N 1
ATOM 1290 C CA . ALA A 1 182 ? 3.911 0.283 -14.193 1.00 93.81 182 ALA A CA 1
ATOM 1291 C C . ALA A 1 182 ? 2.821 0.800 -15.149 1.00 93.81 182 ALA A C 1
ATOM 1293 O O . ALA A 1 182 ? 2.564 0.213 -16.200 1.00 93.81 182 ALA A O 1
ATOM 1294 N N . ILE A 1 183 ? 2.160 1.902 -14.797 1.00 93.44 183 ILE A N 1
ATOM 1295 C CA . ILE A 1 183 ? 1.108 2.482 -15.633 1.00 93.44 183 ILE A CA 1
ATOM 1296 C C . ILE A 1 183 ? 1.744 3.304 -16.756 1.00 93.44 183 ILE A C 1
ATOM 1298 O O . ILE A 1 183 ? 2.536 4.217 -16.504 1.00 93.44 183 ILE A O 1
ATOM 1302 N N . GLY A 1 184 ? 1.365 3.002 -17.998 1.00 94.19 184 GLY A N 1
ATOM 1303 C CA . GLY A 1 184 ? 1.785 3.742 -19.188 1.00 94.19 184 GLY A CA 1
ATOM 1304 C C . GLY A 1 184 ? 1.205 5.166 -19.281 1.00 94.19 184 GLY A C 1
ATOM 1305 O O . GLY A 1 184 ? 0.693 5.728 -18.316 1.00 94.19 184 GLY A O 1
ATOM 1306 N N . GLN A 1 185 ? 1.336 5.793 -20.453 1.00 94.12 185 GLN A N 1
ATOM 1307 C CA . GLN A 1 185 ? 0.966 7.206 -20.657 1.00 94.12 185 GLN A CA 1
ATOM 1308 C C . GLN A 1 185 ? -0.502 7.451 -21.012 1.00 94.12 185 GLN A C 1
ATOM 1310 O O . GLN A 1 185 ? -0.970 8.579 -20.894 1.00 94.12 185 GLN A O 1
ATOM 1315 N N . ALA A 1 186 ? -1.234 6.420 -21.428 1.00 95.31 186 ALA A N 1
ATOM 1316 C CA . ALA A 1 186 ? -2.623 6.544 -21.865 1.00 95.31 186 ALA A CA 1
ATOM 1317 C C . ALA A 1 186 ? -3.531 5.599 -21.067 1.00 95.31 186 ALA A C 1
ATOM 1319 O O . ALA A 1 186 ? -4.155 4.711 -21.655 1.00 95.31 186 ALA A O 1
ATOM 1320 N N . PRO A 1 187 ? -3.568 5.715 -19.727 1.00 93.12 187 PRO A N 1
ATOM 1321 C CA . PRO A 1 187 ? -4.300 4.766 -18.920 1.00 93.12 187 PRO A CA 1
ATOM 1322 C C . PRO A 1 187 ? -5.813 4.914 -19.066 1.00 93.12 187 PRO A C 1
ATOM 1324 O O . PRO A 1 187 ? -6.330 6.010 -19.282 1.00 93.12 187 PRO A O 1
ATOM 1327 N N . SER A 1 188 ? -6.523 3.804 -18.891 1.00 94.81 188 SER A N 1
ATOM 1328 C CA . SER A 1 188 ? -7.982 3.729 -18.998 1.00 94.81 188 SER A CA 1
ATOM 1329 C C . SER A 1 188 ? -8.597 2.906 -17.861 1.00 94.81 188 SER A C 1
ATOM 1331 O O . SER A 1 188 ? -7.892 2.309 -17.042 1.00 94.81 188 SER A O 1
ATOM 1333 N N . GLY A 1 189 ? -9.930 2.893 -17.783 1.00 91.31 189 GLY A N 1
ATOM 1334 C CA . GLY A 1 189 ? -10.660 2.184 -16.732 1.00 91.31 189 GLY A CA 1
ATOM 1335 C C . GLY A 1 189 ? -10.284 2.703 -15.343 1.00 91.31 189 GLY A C 1
ATOM 1336 O O . GLY A 1 189 ? -10.174 3.914 -15.138 1.00 91.31 189 GLY A O 1
ATOM 1337 N N . ALA A 1 190 ? -10.031 1.786 -14.406 1.00 82.81 190 ALA A N 1
ATOM 1338 C CA . ALA A 1 190 ? -9.645 2.116 -13.031 1.00 82.81 190 ALA A CA 1
ATOM 1339 C C . ALA A 1 190 ? -8.307 2.876 -12.913 1.00 82.81 190 ALA A C 1
ATOM 1341 O O . ALA A 1 190 ? -8.005 3.412 -11.851 1.00 82.81 190 ALA A O 1
ATOM 1342 N N . TRP A 1 191 ? -7.501 2.936 -13.980 1.00 87.69 191 TRP A N 1
ATOM 1343 C CA . TRP A 1 191 ? -6.211 3.636 -13.989 1.00 87.69 191 TRP A CA 1
ATOM 1344 C C . TRP A 1 191 ? -6.266 5.031 -14.628 1.00 87.69 191 TRP A C 1
ATOM 1346 O O . TRP A 1 191 ? -5.248 5.725 -14.678 1.00 87.69 191 TRP A O 1
ATOM 1356 N N . THR A 1 192 ? -7.434 5.471 -15.102 1.00 86.69 192 THR A N 1
ATOM 1357 C CA . THR A 1 192 ? -7.614 6.792 -15.726 1.00 86.69 192 THR A CA 1
ATOM 1358 C C . THR A 1 192 ? -7.090 7.911 -14.816 1.00 86.69 192 THR A C 1
ATOM 1360 O O . THR A 1 192 ? -7.471 7.997 -13.653 1.00 86.69 192 THR A O 1
ATOM 1363 N N . GLY A 1 193 ? -6.212 8.773 -15.342 1.00 81.75 193 GLY A N 1
ATOM 1364 C CA . GLY A 1 193 ? -5.607 9.885 -14.589 1.00 81.75 193 GLY A CA 1
ATOM 1365 C C . GLY A 1 193 ? -4.357 9.530 -13.772 1.00 81.75 193 GLY A C 1
ATOM 1366 O O . GLY A 1 193 ? -3.775 10.407 -13.135 1.00 81.75 193 GLY A O 1
ATOM 1367 N N . PHE A 1 194 ? -3.897 8.276 -13.813 1.00 81.94 194 PHE A N 1
ATOM 1368 C CA . PHE A 1 194 ? -2.762 7.794 -13.015 1.00 81.94 194 PHE A CA 1
ATOM 1369 C C . PHE A 1 194 ? -1.542 7.396 -13.860 1.00 81.94 194 PHE A C 1
ATOM 1371 O O . PHE A 1 194 ? -0.799 6.486 -13.496 1.00 81.94 194 PHE A O 1
ATOM 1378 N N . ALA A 1 195 ? -1.320 8.086 -14.981 1.00 87.56 195 ALA A N 1
ATOM 1379 C CA . ALA A 1 195 ? -0.184 7.836 -15.869 1.00 87.56 195 ALA A CA 1
ATOM 1380 C C . ALA A 1 195 ? 1.157 7.918 -15.119 1.00 87.56 195 ALA A C 1
ATOM 1382 O O . ALA A 1 195 ? 1.344 8.775 -14.249 1.00 87.56 195 ALA A O 1
ATOM 1383 N N . GLY A 1 196 ? 2.084 7.008 -15.432 1.00 84.69 196 GLY A N 1
ATOM 1384 C CA . GLY A 1 196 ? 3.418 6.975 -14.820 1.00 84.69 196 GLY A CA 1
ATOM 1385 C C . GLY A 1 196 ? 3.458 6.510 -13.360 1.00 84.69 196 GLY A C 1
ATOM 1386 O O . GLY A 1 196 ? 4.528 6.486 -12.751 1.00 84.69 196 GLY A O 1
ATOM 1387 N N . ARG A 1 197 ? 2.314 6.142 -12.771 1.00 87.25 197 ARG A N 1
ATOM 1388 C CA . ARG A 1 197 ? 2.257 5.570 -11.420 1.00 87.25 197 ARG A CA 1
ATOM 1389 C C . ARG A 1 197 ? 2.523 4.071 -11.439 1.00 87.25 197 ARG A C 1
ATOM 1391 O O . ARG A 1 197 ? 2.550 3.438 -12.490 1.00 87.25 197 ARG A O 1
ATOM 1398 N N . ILE A 1 198 ? 2.716 3.512 -10.254 1.00 89.00 198 ILE A N 1
ATOM 1399 C CA . ILE A 1 198 ? 2.795 2.069 -10.037 1.00 89.00 198 ILE A CA 1
ATOM 1400 C C . ILE A 1 198 ? 1.465 1.630 -9.430 1.00 89.00 198 ILE A C 1
ATOM 1402 O O . ILE A 1 198 ? 0.999 2.240 -8.462 1.00 89.00 198 ILE A O 1
ATOM 1406 N N . ALA A 1 199 ? 0.859 0.607 -10.019 1.00 86.88 199 ALA A N 1
ATOM 1407 C CA . ALA A 1 199 ? -0.382 -0.008 -9.580 1.00 86.88 199 ALA A CA 1
ATOM 1408 C C . ALA A 1 199 ? -0.100 -1.387 -9.005 1.00 86.88 199 ALA A C 1
ATOM 1410 O O . ALA A 1 199 ? 0.629 -2.155 -9.616 1.00 86.88 199 ALA A O 1
ATOM 1411 N N . GLN A 1 200 ? -0.710 -1.730 -7.880 1.00 86.25 200 GLN A N 1
ATOM 1412 C CA . GLN A 1 200 ? -0.681 -3.085 -7.352 1.00 86.25 200 GLN A CA 1
ATOM 1413 C C . GLN A 1 200 ? -2.095 -3.553 -7.046 1.00 86.25 200 GLN A C 1
ATOM 1415 O O . GLN A 1 200 ? -2.883 -2.822 -6.444 1.00 86.25 200 GLN A O 1
ATOM 1420 N N . TRP A 1 201 ? -2.418 -4.770 -7.465 1.00 82.81 201 TRP A N 1
ATOM 1421 C CA . TRP A 1 201 ? -3.678 -5.397 -7.130 1.00 82.81 201 TRP A CA 1
ATOM 1422 C C . TRP A 1 201 ? -3.610 -5.999 -5.741 1.00 82.81 201 TRP A C 1
ATOM 1424 O O . TRP A 1 201 ? -2.782 -6.862 -5.455 1.00 82.81 201 TRP A O 1
ATOM 1434 N N . ILE A 1 202 ? -4.514 -5.559 -4.883 1.00 69.50 202 ILE A N 1
ATOM 1435 C CA . ILE A 1 202 ? -4.577 -6.006 -3.497 1.00 69.50 202 ILE A CA 1
ATOM 1436 C C . ILE A 1 202 ? -5.957 -6.601 -3.161 1.00 69.50 202 ILE A C 1
ATOM 1438 O O . ILE A 1 202 ? -6.150 -7.178 -2.102 1.00 69.50 202 ILE A O 1
ATOM 1442 N N . GLY A 1 203 ? -6.890 -6.580 -4.111 1.00 71.12 203 GLY A N 1
ATOM 1443 C CA . GLY A 1 203 ? -8.334 -6.753 -3.914 1.00 71.12 203 GLY A CA 1
ATOM 1444 C C . GLY A 1 203 ? -9.078 -5.528 -4.454 1.00 71.12 203 GLY A C 1
ATOM 1445 O O . GLY A 1 203 ? -10.185 -5.637 -4.972 1.00 71.12 203 GLY A O 1
ATOM 1446 N N . VAL A 1 204 ? -8.389 -4.383 -4.436 1.00 74.00 204 VAL A N 1
ATOM 1447 C CA . VAL A 1 204 ? -8.623 -3.192 -5.262 1.00 74.00 204 VAL A CA 1
ATOM 1448 C C . VAL A 1 204 ? -7.286 -2.733 -5.871 1.00 74.00 204 VAL A C 1
ATOM 1450 O O . VAL A 1 204 ? -6.229 -3.261 -5.520 1.00 74.00 204 VAL A O 1
ATOM 1453 N N . TRP A 1 205 ? -7.289 -1.751 -6.779 1.00 78.06 205 TRP A N 1
ATOM 1454 C CA . TRP A 1 205 ? -6.042 -1.155 -7.278 1.00 78.06 205 TRP A CA 1
ATOM 1455 C C . TRP A 1 205 ? -5.471 -0.150 -6.273 1.00 78.06 205 TRP A C 1
ATOM 1457 O O . TRP A 1 205 ? -6.041 0.920 -6.067 1.00 78.06 205 TRP A O 1
ATOM 1467 N N . SER A 1 206 ? -4.315 -0.472 -5.693 1.00 79.06 206 SER A N 1
ATOM 1468 C CA . SER A 1 206 ? -3.497 0.470 -4.927 1.00 79.06 206 SER A CA 1
ATOM 1469 C C . SER A 1 206 ? -2.524 1.177 -5.856 1.00 79.06 206 SER A C 1
ATOM 1471 O O . SER A 1 206 ? -1.753 0.538 -6.568 1.00 79.06 206 SER A O 1
ATOM 1473 N N . LEU A 1 207 ? -2.582 2.504 -5.880 1.00 77.25 207 LEU A N 1
ATOM 1474 C CA . LEU A 1 207 ? -1.869 3.328 -6.847 1.00 77.25 207 LEU A CA 1
ATOM 1475 C C . LEU A 1 207 ? -0.931 4.268 -6.143 1.00 77.25 207 LEU A C 1
ATOM 1477 O O . LEU A 1 207 ? -1.310 4.916 -5.164 1.00 77.25 207 LEU A O 1
ATOM 1481 N N . ALA A 1 208 ? 0.255 4.449 -6.707 1.00 78.25 208 ALA A N 1
ATOM 1482 C CA . ALA A 1 208 ? 1.151 5.405 -6.114 1.00 78.25 208 ALA A CA 1
ATOM 1483 C C . ALA A 1 208 ? 2.251 5.938 -7.017 1.00 78.25 208 ALA A C 1
ATOM 1485 O O . ALA A 1 208 ? 2.714 5.309 -7.966 1.00 78.25 208 ALA A O 1
ATOM 1486 N N . SER A 1 209 ? 2.655 7.154 -6.675 1.00 79.00 209 SER A N 1
ATOM 1487 C CA . SER A 1 209 ? 3.602 7.944 -7.439 1.00 79.00 209 SER A CA 1
ATOM 1488 C C . SER A 1 209 ? 5.018 7.397 -7.298 1.00 79.00 209 SER A C 1
ATOM 1490 O O . SER A 1 209 ? 5.469 7.082 -6.193 1.00 79.00 209 SER A O 1
ATOM 1492 N N . ALA A 1 210 ? 5.721 7.338 -8.423 1.00 79.44 210 ALA A N 1
ATOM 1493 C CA . ALA A 1 210 ? 7.158 7.142 -8.478 1.00 79.44 210 ALA A CA 1
ATOM 1494 C C . ALA A 1 210 ? 7.828 8.496 -8.793 1.00 79.44 210 ALA A C 1
ATOM 1496 O O . ALA A 1 210 ? 7.291 9.272 -9.587 1.00 79.44 210 ALA A O 1
ATOM 1497 N N . PRO A 1 211 ? 8.949 8.845 -8.138 1.00 79.12 211 PRO A N 1
ATOM 1498 C CA . PRO A 1 211 ? 9.695 10.051 -8.476 1.00 79.12 211 PRO A CA 1
ATOM 1499 C C . PRO A 1 211 ? 10.444 9.881 -9.801 1.00 79.12 211 PRO A C 1
ATOM 1501 O O . PRO A 1 211 ? 10.730 8.766 -10.242 1.00 79.12 211 PRO A O 1
ATOM 1504 N N . ASN A 1 212 ? 10.825 11.008 -10.401 1.00 86.19 212 ASN A N 1
ATOM 1505 C CA . ASN A 1 212 ? 11.737 11.019 -11.538 1.00 86.19 212 ASN A CA 1
ATOM 1506 C C . ASN A 1 212 ? 13.045 10.283 -11.171 1.00 86.19 212 ASN A C 1
ATOM 1508 O O . ASN A 1 212 ? 13.609 10.512 -10.100 1.00 86.19 212 ASN A O 1
ATOM 1512 N N . GLY A 1 213 ? 13.497 9.374 -12.033 1.00 85.50 213 GLY A N 1
ATOM 1513 C CA . GLY A 1 213 ? 14.662 8.515 -11.824 1.00 85.50 213 GLY A CA 1
ATOM 1514 C C . GLY A 1 213 ? 14.390 7.179 -11.121 1.00 85.50 213 GLY A C 1
ATOM 1515 O O . GLY A 1 213 ? 15.308 6.360 -11.050 1.00 85.50 213 GLY A O 1
ATOM 1516 N N . HIS A 1 214 ? 13.170 6.922 -10.632 1.00 87.75 214 HIS A N 1
ATOM 1517 C CA . HIS A 1 214 ? 12.802 5.608 -10.089 1.00 87.75 214 HIS A CA 1
ATOM 1518 C C . HIS A 1 214 ? 12.918 4.526 -11.165 1.00 87.75 214 HIS A C 1
ATOM 1520 O O . HIS A 1 214 ? 12.543 4.782 -12.312 1.00 87.75 214 HIS A O 1
ATOM 1526 N N . ARG A 1 215 ? 13.418 3.337 -10.806 1.00 90.69 215 ARG A N 1
ATOM 1527 C CA . ARG A 1 215 ? 13.654 2.253 -11.761 1.00 90.69 215 ARG A CA 1
ATOM 1528 C C . ARG A 1 215 ? 12.781 1.041 -11.490 1.00 90.69 215 ARG A C 1
ATOM 1530 O O . ARG A 1 215 ? 12.571 0.666 -10.337 1.00 90.69 215 ARG A O 1
ATOM 1537 N N . VAL A 1 216 ? 12.330 0.413 -12.571 1.00 92.00 216 VAL A N 1
ATOM 1538 C CA . VAL A 1 216 ? 11.592 -0.849 -12.519 1.00 92.00 216 VAL A CA 1
ATOM 1539 C C . VAL A 1 216 ? 12.162 -1.870 -13.499 1.00 92.00 216 VAL A C 1
ATOM 1541 O O . VAL A 1 216 ? 12.637 -1.494 -14.570 1.00 92.00 216 VAL A O 1
ATOM 1544 N N . ASN A 1 217 ? 12.090 -3.146 -13.125 1.00 92.69 217 ASN A N 1
ATOM 1545 C CA . ASN A 1 217 ? 12.333 -4.280 -14.014 1.00 92.69 217 ASN A CA 1
ATOM 1546 C C . ASN A 1 217 ? 10.981 -4.855 -14.458 1.00 92.69 217 ASN A C 1
ATOM 1548 O O . ASN A 1 217 ? 10.196 -5.283 -13.614 1.00 92.69 217 ASN A O 1
ATOM 1552 N N . ASP A 1 218 ? 10.699 -4.823 -15.755 1.00 94.81 218 ASP A N 1
ATOM 1553 C CA . ASP A 1 218 ? 9.508 -5.400 -16.372 1.00 94.81 218 ASP A CA 1
ATOM 1554 C C . ASP A 1 218 ? 9.711 -6.907 -16.591 1.00 94.81 218 ASP A C 1
ATOM 1556 O O . ASP A 1 218 ? 10.405 -7.338 -17.515 1.00 94.81 218 ASP A O 1
ATOM 1560 N N . HIS A 1 219 ? 9.082 -7.717 -15.741 1.00 92.56 219 HIS A N 1
ATOM 1561 C CA . HIS A 1 219 ? 9.188 -9.172 -15.781 1.00 92.56 219 HIS A CA 1
ATOM 1562 C C . HIS A 1 219 ? 8.466 -9.810 -16.978 1.00 92.56 219 HIS A C 1
ATOM 1564 O O . HIS A 1 219 ? 8.746 -10.960 -17.314 1.00 92.56 219 HIS A O 1
ATOM 1570 N N . SER A 1 220 ? 7.579 -9.082 -17.668 1.00 93.94 220 SER A N 1
ATOM 1571 C CA . SER A 1 220 ? 6.949 -9.582 -18.902 1.00 93.94 220 SER A CA 1
ATOM 1572 C C . SER A 1 220 ? 7.916 -9.627 -20.089 1.00 93.94 220 SER A C 1
ATOM 1574 O O . SER A 1 220 ? 7.605 -10.216 -21.128 1.00 93.94 220 SER A O 1
ATOM 1576 N N . ARG A 1 221 ? 9.088 -8.997 -19.956 1.00 93.38 221 ARG A N 1
ATOM 1577 C CA . ARG A 1 221 ? 10.079 -8.821 -21.018 1.00 93.38 221 ARG A CA 1
ATOM 1578 C C . ARG A 1 221 ? 11.252 -9.785 -20.850 1.00 93.38 221 ARG A C 1
ATOM 1580 O O . ARG A 1 221 ? 11.717 -10.051 -19.743 1.00 93.38 221 ARG A O 1
ATOM 1587 N N . ALA A 1 222 ? 11.776 -10.273 -21.974 1.00 90.69 222 ALA A N 1
ATOM 1588 C CA . ALA A 1 222 ? 12.979 -11.101 -21.991 1.00 90.69 222 ALA A CA 1
ATOM 1589 C C . ALA A 1 222 ? 14.205 -10.325 -21.483 1.00 90.69 222 ALA A C 1
ATOM 1591 O O . ALA A 1 222 ? 14.279 -9.106 -21.621 1.00 90.69 222 ALA A O 1
ATOM 1592 N N . GLU A 1 223 ? 15.208 -11.035 -20.958 1.00 83.75 223 GLU A N 1
ATOM 1593 C CA . GLU A 1 223 ? 16.411 -10.411 -20.383 1.00 83.75 223 GLU A CA 1
ATOM 1594 C C . GLU A 1 223 ? 17.193 -9.528 -21.360 1.00 83.75 223 GLU A C 1
ATOM 1596 O O . GLU A 1 223 ? 17.869 -8.592 -20.940 1.00 83.75 223 GLU A O 1
ATOM 1601 N N . SER A 1 224 ? 17.085 -9.826 -22.653 1.00 80.62 224 SER A N 1
ATOM 1602 C CA . SER A 1 224 ? 17.723 -9.096 -23.744 1.00 80.62 224 SER A CA 1
ATOM 1603 C C . SER A 1 224 ? 16.922 -7.887 -24.239 1.00 80.62 224 SER A C 1
ATOM 1605 O O . SER A 1 224 ? 17.419 -7.162 -25.096 1.00 80.62 224 SER A O 1
ATOM 1607 N N . ASP A 1 225 ? 15.684 -7.681 -23.776 1.00 87.44 225 ASP A N 1
ATOM 1608 C CA . ASP A 1 225 ? 14.842 -6.582 -24.252 1.00 87.44 225 ASP A CA 1
ATOM 1609 C C . ASP A 1 225 ? 15.294 -5.247 -23.617 1.00 87.44 225 ASP A C 1
ATOM 1611 O O . ASP A 1 225 ? 15.325 -5.130 -22.387 1.00 87.44 225 ASP A O 1
ATOM 1615 N N . PRO A 1 226 ? 15.610 -4.207 -24.414 1.00 82.62 226 PRO A N 1
ATOM 1616 C CA . PRO A 1 226 ? 16.036 -2.901 -23.899 1.00 82.62 226 PRO A CA 1
ATOM 1617 C C . PRO A 1 226 ? 14.956 -2.164 -23.085 1.00 82.62 226 PRO A C 1
ATOM 1619 O O . PRO A 1 226 ? 15.260 -1.168 -22.422 1.00 82.62 226 PRO A O 1
ATOM 1622 N N . LEU A 1 227 ? 13.701 -2.621 -23.129 1.00 90.50 227 LEU A N 1
ATOM 1623 C CA . LEU A 1 227 ? 12.586 -2.121 -22.320 1.00 90.50 227 LEU A CA 1
ATOM 1624 C C . LEU A 1 227 ? 12.321 -2.964 -21.067 1.00 90.50 227 LEU A C 1
ATOM 1626 O O . LEU A 1 227 ? 11.374 -2.663 -20.344 1.00 90.50 227 LEU A O 1
ATOM 1630 N N . ARG A 1 228 ? 13.143 -3.980 -20.775 1.00 91.69 228 ARG A N 1
ATOM 1631 C CA . ARG A 1 228 ? 13.064 -4.707 -19.500 1.00 91.69 228 ARG A CA 1
ATOM 1632 C C . ARG A 1 228 ? 13.433 -3.813 -18.323 1.00 91.69 228 ARG A C 1
ATOM 1634 O O . ARG A 1 228 ? 12.779 -3.845 -17.294 1.00 91.69 228 ARG A O 1
ATOM 1641 N N . GLU A 1 229 ? 14.477 -3.008 -18.466 1.00 92.44 229 GLU A N 1
ATOM 1642 C CA . GLU A 1 229 ? 14.907 -2.063 -17.437 1.00 92.44 229 GLU A CA 1
ATOM 1643 C C . GLU A 1 229 ? 14.385 -0.674 -17.785 1.00 92.44 229 GLU A C 1
ATOM 1645 O O . GLU A 1 229 ? 14.767 -0.088 -18.802 1.00 92.44 229 GLU A O 1
ATOM 1650 N N . LEU A 1 230 ? 13.522 -0.128 -16.934 1.00 94.12 230 LEU A N 1
ATOM 1651 C CA . LEU A 1 230 ? 12.861 1.149 -17.165 1.00 94.12 230 LEU A CA 1
ATOM 1652 C C . LEU A 1 230 ? 13.195 2.142 -16.063 1.00 94.12 230 LEU A C 1
ATOM 1654 O O . LEU A 1 230 ? 13.431 1.783 -14.910 1.00 94.12 230 LEU A O 1
ATOM 1658 N N . LYS A 1 231 ? 13.181 3.422 -16.421 1.00 92.75 231 LYS A N 1
ATOM 1659 C CA . LYS A 1 231 ? 13.253 4.544 -15.488 1.00 92.75 231 LYS A CA 1
ATOM 1660 C C . LYS A 1 231 ? 12.104 5.503 -15.758 1.00 92.75 231 LYS A C 1
ATOM 1662 O O . LYS A 1 231 ? 11.755 5.743 -16.913 1.00 92.75 231 LYS A O 1
ATOM 1667 N N . LEU A 1 232 ? 11.526 6.066 -14.705 1.00 91.38 232 LEU A N 1
ATOM 1668 C CA . LEU A 1 232 ? 10.509 7.099 -14.858 1.00 91.38 232 LEU A CA 1
ATOM 1669 C C . LEU A 1 232 ? 11.186 8.441 -15.135 1.00 91.38 232 LEU A C 1
ATOM 1671 O O . LEU A 1 232 ? 11.934 8.917 -14.288 1.00 91.38 232 LEU A O 1
ATOM 1675 N N . ILE A 1 233 ? 10.900 9.067 -16.275 1.00 91.31 233 ILE A N 1
ATOM 1676 C CA . ILE A 1 233 ? 11.363 10.411 -16.631 1.00 91.31 233 ILE A CA 1
ATOM 1677 C C . ILE A 1 233 ? 10.164 11.278 -16.983 1.00 91.31 233 ILE A C 1
ATOM 1679 O O . ILE A 1 233 ? 9.413 10.950 -17.893 1.00 91.31 233 ILE A O 1
ATOM 1683 N N . ASN A 1 234 ? 9.984 12.394 -16.268 1.00 88.62 234 ASN A N 1
ATOM 1684 C CA . ASN A 1 234 ? 8.910 13.366 -16.522 1.00 88.62 234 ASN A CA 1
ATOM 1685 C C . ASN A 1 234 ? 7.518 12.719 -16.676 1.00 88.62 234 ASN A C 1
ATOM 1687 O O . ASN A 1 234 ? 6.731 13.107 -17.531 1.00 88.62 234 ASN A O 1
ATOM 1691 N N . GLY A 1 235 ? 7.232 11.708 -15.849 1.00 83.88 235 GLY A N 1
ATOM 1692 C CA . GLY A 1 235 ? 5.962 10.980 -15.863 1.00 83.88 235 GLY A CA 1
ATOM 1693 C C . GLY A 1 235 ? 5.891 9.810 -16.847 1.00 83.88 235 GLY A C 1
ATOM 1694 O O . GLY A 1 235 ? 4.919 9.066 -16.781 1.00 83.88 235 GLY A O 1
ATOM 1695 N N . ALA A 1 236 ? 6.907 9.586 -17.688 1.00 92.69 236 ALA A N 1
ATOM 1696 C CA . ALA A 1 236 ? 6.960 8.496 -18.660 1.00 92.69 236 ALA A CA 1
ATOM 1697 C C . ALA A 1 236 ? 7.973 7.409 -18.290 1.00 92.69 236 ALA A C 1
ATOM 1699 O O . ALA A 1 236 ? 9.122 7.698 -17.963 1.00 92.69 236 ALA A O 1
ATOM 1700 N N . TRP A 1 237 ? 7.553 6.145 -18.370 1.00 94.06 237 TRP A N 1
ATOM 1701 C CA . TRP A 1 237 ? 8.462 5.005 -18.276 1.00 94.06 237 TRP A CA 1
ATOM 1702 C C . TRP A 1 237 ? 9.229 4.874 -19.587 1.00 94.06 237 TRP A C 1
ATOM 1704 O O . TRP A 1 237 ? 8.638 4.621 -20.637 1.00 94.06 237 TRP A O 1
ATOM 1714 N N . VAL A 1 238 ? 10.540 5.078 -19.523 1.00 93.56 238 VAL A N 1
ATOM 1715 C CA . VAL A 1 238 ? 11.449 5.002 -20.671 1.00 93.56 238 VAL A CA 1
ATOM 1716 C C . VAL A 1 238 ? 12.549 3.990 -20.393 1.00 93.56 238 VAL A C 1
ATOM 1718 O O . VAL A 1 238 ? 12.815 3.675 -19.232 1.00 93.56 238 VAL A O 1
ATOM 1721 N N . SER A 1 239 ? 13.218 3.508 -21.443 1.00 92.88 239 SER A N 1
ATOM 1722 C CA . SER A 1 239 ? 14.370 2.619 -21.282 1.00 92.88 239 SER A CA 1
ATOM 1723 C C . SER A 1 239 ? 15.409 3.229 -20.336 1.00 92.88 239 SER A C 1
ATOM 1725 O O . SER A 1 239 ? 15.782 4.405 -20.438 1.00 92.88 239 SER A O 1
ATOM 1727 N N . ALA A 1 240 ? 15.873 2.415 -19.393 1.00 92.25 240 ALA A N 1
ATOM 1728 C CA . ALA A 1 240 ? 16.992 2.737 -18.526 1.00 92.25 240 ALA A CA 1
ATOM 1729 C C . ALA A 1 240 ? 18.342 2.361 -19.153 1.00 92.25 240 ALA A C 1
ATOM 1731 O O . ALA A 1 240 ? 19.355 2.506 -18.464 1.00 92.25 240 ALA A O 1
ATOM 1732 N N . ALA A 1 241 ? 18.370 1.899 -20.409 1.00 89.62 241 ALA A N 1
ATOM 1733 C CA . ALA A 1 241 ? 19.594 1.565 -21.126 1.00 89.62 241 ALA A CA 1
ATOM 1734 C C . ALA A 1 241 ? 20.528 2.777 -21.248 1.00 89.62 241 ALA A C 1
ATOM 1736 O O . ALA A 1 241 ? 20.086 3.929 -21.356 1.00 89.62 241 ALA A O 1
ATOM 1737 N N . ALA A 1 242 ? 21.832 2.517 -21.177 1.00 89.31 242 ALA A N 1
ATOM 1738 C CA . ALA A 1 242 ? 22.837 3.529 -21.446 1.00 89.31 242 ALA A CA 1
ATOM 1739 C C . ALA A 1 242 ? 22.817 3.896 -22.935 1.00 89.31 242 ALA A C 1
ATOM 1741 O O . ALA A 1 242 ? 22.575 3.060 -23.799 1.00 89.31 242 ALA A O 1
ATOM 1742 N N . THR A 1 243 ? 23.071 5.166 -23.227 1.00 87.56 243 THR A N 1
ATOM 1743 C CA . THR A 1 243 ? 23.247 5.675 -24.592 1.00 87.56 243 THR A CA 1
ATOM 1744 C C . THR A 1 243 ? 24.404 6.668 -24.592 1.00 87.56 243 THR A C 1
ATOM 1746 O O . THR A 1 243 ? 24.810 7.138 -23.527 1.00 87.56 243 THR A O 1
ATOM 1749 N N . ALA A 1 244 ? 24.880 7.074 -25.769 1.00 86.00 244 ALA A N 1
ATOM 1750 C CA . ALA A 1 244 ? 25.914 8.107 -25.884 1.00 86.00 244 ALA A CA 1
ATOM 1751 C C . ALA A 1 244 ? 25.555 9.426 -25.161 1.00 86.00 244 ALA A C 1
ATOM 1753 O O . ALA A 1 244 ? 26.445 10.156 -24.733 1.00 86.00 244 ALA A O 1
ATOM 1754 N N . GLY A 1 245 ? 24.259 9.729 -25.003 1.00 85.19 245 GLY A N 1
ATOM 1755 C CA . GLY A 1 245 ? 23.772 10.947 -24.349 1.00 85.19 245 GLY A CA 1
ATOM 1756 C C . GLY A 1 245 ? 23.232 10.761 -22.928 1.00 85.19 245 GLY A C 1
ATOM 1757 O O . GLY A 1 245 ? 22.832 11.748 -22.311 1.00 85.19 245 GLY A O 1
ATOM 1758 N N . ALA A 1 246 ? 23.163 9.535 -22.397 1.00 83.94 246 ALA A N 1
ATOM 1759 C CA . ALA A 1 246 ? 22.540 9.289 -21.097 1.00 83.94 246 ALA A CA 1
ATOM 1760 C C . ALA A 1 246 ? 23.128 8.083 -20.358 1.00 83.94 246 ALA A C 1
ATOM 1762 O O . ALA A 1 246 ? 23.228 6.986 -20.904 1.00 83.94 246 ALA A O 1
ATOM 1763 N N . TYR A 1 247 ? 23.393 8.266 -19.062 1.00 85.50 247 TYR A N 1
ATOM 1764 C CA . TYR A 1 247 ? 23.735 7.169 -18.159 1.00 85.50 247 TYR A CA 1
ATOM 1765 C C . TYR A 1 247 ? 22.589 6.152 -18.049 1.00 85.50 247 TYR A C 1
ATOM 1767 O O . TYR A 1 247 ? 21.404 6.515 -17.981 1.00 85.50 247 TYR A O 1
ATOM 1775 N N . GLY A 1 248 ? 22.953 4.875 -17.953 1.00 87.50 248 GLY A N 1
ATOM 1776 C CA . GLY A 1 248 ? 22.001 3.775 -17.909 1.00 87.50 248 GLY A CA 1
ATOM 1777 C C . GLY A 1 248 ? 22.645 2.425 -17.614 1.00 87.50 248 GLY A C 1
ATOM 1778 O O . GLY A 1 248 ? 23.808 2.358 -17.224 1.00 87.50 248 GLY A O 1
ATOM 1779 N N . VAL A 1 249 ? 21.855 1.362 -17.745 1.00 87.31 249 VAL A N 1
ATOM 1780 C CA . VAL A 1 249 ? 22.334 -0.025 -17.676 1.00 87.31 249 VAL A CA 1
ATOM 1781 C C . VAL A 1 249 ? 22.835 -0.482 -19.043 1.00 87.31 249 VAL A C 1
ATOM 1783 O O . VAL A 1 249 ? 22.272 -0.107 -20.066 1.00 87.31 249 VAL A O 1
ATOM 1786 N N . THR A 1 250 ? 23.872 -1.310 -19.051 1.00 88.69 250 THR A N 1
ATOM 1787 C CA . THR A 1 250 ? 24.403 -1.954 -20.257 1.00 88.69 250 THR A CA 1
ATOM 1788 C C . THR A 1 250 ? 24.727 -3.402 -19.919 1.00 88.69 250 THR A C 1
ATOM 1790 O O . THR A 1 250 ? 25.182 -3.699 -18.810 1.00 88.69 250 THR A O 1
ATOM 1793 N N . ARG A 1 251 ? 24.489 -4.307 -20.869 1.00 88.44 251 ARG A N 1
ATOM 1794 C CA . ARG A 1 251 ? 24.868 -5.720 -20.741 1.00 88.44 251 ARG A CA 1
ATOM 1795 C C . ARG A 1 251 ? 26.313 -5.938 -21.183 1.00 88.44 251 ARG A C 1
ATOM 1797 O O . ARG A 1 251 ? 26.889 -5.133 -21.908 1.00 88.44 251 ARG A O 1
ATOM 1804 N N . LEU A 1 252 ? 26.895 -7.063 -20.786 1.00 90.50 252 LEU A N 1
ATOM 1805 C CA . LEU A 1 252 ? 28.186 -7.476 -21.327 1.00 90.50 252 LEU A CA 1
ATOM 1806 C C . LEU A 1 252 ? 28.016 -8.026 -22.748 1.00 90.50 252 LEU A C 1
ATOM 1808 O O . LEU A 1 252 ? 27.045 -8.730 -23.029 1.00 90.50 252 LEU A O 1
ATOM 1812 N N . ALA A 1 253 ? 28.985 -7.733 -23.612 1.00 89.56 253 ALA A N 1
ATOM 1813 C CA . ALA A 1 253 ? 29.045 -8.281 -24.962 1.00 89.56 253 ALA A CA 1
ATOM 1814 C C . ALA A 1 253 ? 29.226 -9.807 -24.929 1.00 89.56 253 ALA A C 1
ATOM 1816 O O . ALA A 1 253 ? 29.980 -10.336 -24.094 1.00 89.56 253 ALA A O 1
ATOM 1817 N N . THR A 1 254 ? 28.560 -10.495 -25.855 1.00 88.69 254 THR A N 1
ATOM 1818 C CA . THR A 1 254 ? 28.864 -11.888 -26.214 1.00 88.69 254 THR A CA 1
ATOM 1819 C C . THR A 1 254 ? 30.171 -11.966 -27.008 1.00 88.69 254 THR A C 1
ATOM 1821 O O . THR A 1 254 ? 30.694 -10.949 -27.464 1.00 88.69 254 THR A O 1
ATOM 1824 N N . ASP A 1 255 ? 30.719 -13.171 -27.178 1.00 87.38 255 ASP A N 1
ATOM 1825 C CA . ASP A 1 255 ? 31.973 -13.353 -27.920 1.00 87.38 255 ASP A CA 1
ATOM 1826 C C . ASP A 1 255 ? 31.801 -12.984 -29.408 1.00 87.38 255 ASP A C 1
ATOM 1828 O O . ASP A 1 255 ? 32.627 -12.262 -29.956 1.00 87.38 255 ASP A O 1
ATOM 1832 N N . ALA A 1 256 ? 30.666 -13.343 -30.021 1.00 87.38 256 ALA A N 1
ATOM 1833 C CA . ALA A 1 256 ? 30.345 -12.976 -31.404 1.00 87.38 256 ALA A CA 1
ATOM 1834 C C . ALA A 1 256 ? 30.213 -11.454 -31.608 1.00 87.38 256 ALA A C 1
ATOM 1836 O O . ALA A 1 256 ? 30.667 -10.913 -32.612 1.00 87.38 256 ALA A O 1
ATOM 1837 N N . GLU A 1 257 ? 29.612 -10.742 -30.651 1.00 88.25 257 GLU A N 1
ATOM 1838 C CA . GLU A 1 257 ? 29.501 -9.276 -30.711 1.00 88.25 257 GLU A CA 1
ATOM 1839 C C . GLU A 1 257 ? 30.854 -8.591 -30.510 1.00 88.25 257 GLU A C 1
ATOM 1841 O O . GLU A 1 257 ? 31.133 -7.581 -31.156 1.00 88.25 257 GLU A O 1
ATOM 1846 N N . ALA A 1 258 ? 31.700 -9.149 -29.639 1.00 87.38 258 ALA A N 1
ATOM 1847 C CA . ALA A 1 258 ? 33.060 -8.667 -29.434 1.00 87.38 258 ALA A CA 1
ATOM 1848 C C . ALA A 1 258 ? 33.914 -8.827 -30.702 1.00 87.38 258 ALA A C 1
ATOM 1850 O O . ALA A 1 258 ? 34.674 -7.922 -31.040 1.00 87.38 258 ALA A O 1
ATOM 1851 N N . GLU A 1 259 ? 33.784 -9.953 -31.407 1.00 84.94 259 GLU A N 1
ATOM 1852 C CA . GLU A 1 259 ? 34.476 -10.205 -32.676 1.00 84.94 259 GLU A CA 1
ATOM 1853 C C . GLU A 1 259 ? 33.964 -9.296 -33.798 1.00 84.94 259 GLU A C 1
ATOM 1855 O O . GLU A 1 259 ? 34.764 -8.696 -34.513 1.00 84.94 259 GLU A O 1
ATOM 1860 N N . ALA A 1 260 ? 32.643 -9.140 -33.921 1.00 86.12 260 ALA A N 1
ATOM 1861 C CA . ALA A 1 260 ? 32.046 -8.295 -34.951 1.00 86.12 260 ALA A CA 1
ATOM 1862 C C . ALA A 1 260 ? 32.355 -6.801 -34.747 1.00 86.12 260 ALA A C 1
ATOM 1864 O O . ALA A 1 260 ? 32.498 -6.075 -35.726 1.00 86.12 260 ALA A O 1
ATOM 1865 N N . SER A 1 261 ? 32.471 -6.338 -33.494 1.00 82.75 261 SER A N 1
ATOM 1866 C CA . SER A 1 261 ? 32.768 -4.935 -33.150 1.00 82.75 261 SER A CA 1
ATOM 1867 C C . SER A 1 261 ? 31.783 -3.915 -33.755 1.00 82.75 261 SER A C 1
ATOM 1869 O O . SER A 1 261 ? 32.180 -2.830 -34.170 1.00 82.75 261 SER A O 1
ATOM 1871 N N . LEU A 1 262 ? 30.491 -4.265 -33.813 1.00 84.31 262 LEU A N 1
ATOM 1872 C CA . LEU A 1 262 ? 29.432 -3.431 -34.415 1.00 84.31 2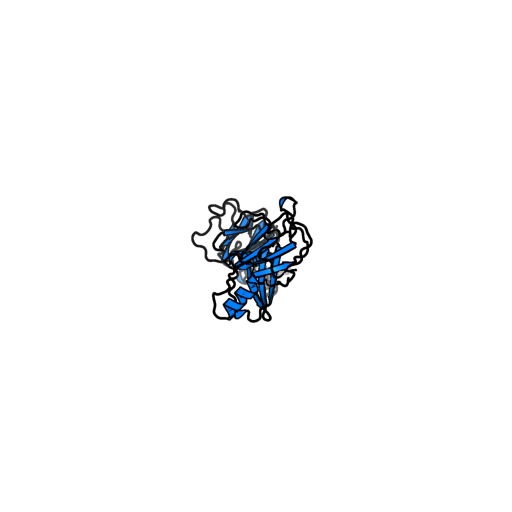62 LEU A CA 1
ATOM 1873 C C . LEU A 1 262 ? 28.430 -2.841 -33.407 1.00 84.31 262 LEU A C 1
ATOM 1875 O O . LEU A 1 262 ? 27.586 -2.041 -33.798 1.00 84.31 262 LEU A O 1
ATOM 1879 N N . ALA A 1 263 ? 28.458 -3.280 -32.147 1.00 84.81 263 ALA A N 1
ATOM 1880 C CA . ALA A 1 263 ? 27.436 -2.948 -31.157 1.00 84.81 263 ALA A CA 1
ATOM 1881 C C . ALA A 1 263 ? 27.874 -1.797 -30.234 1.00 84.81 263 ALA A C 1
ATOM 1883 O O . ALA A 1 263 ? 28.938 -1.868 -29.621 1.00 84.81 263 ALA A O 1
ATOM 1884 N N . ASP A 1 264 ? 27.007 -0.792 -30.079 1.00 84.56 264 ASP A N 1
ATOM 1885 C CA . ASP A 1 264 ? 27.235 0.396 -29.235 1.00 84.56 264 ASP A CA 1
ATOM 1886 C C . ASP A 1 264 ? 26.531 0.313 -27.863 1.00 84.56 264 ASP A C 1
ATOM 1888 O O . ASP A 1 264 ? 26.662 1.207 -27.025 1.00 84.56 264 ASP A O 1
ATOM 1892 N N . ASP A 1 265 ? 25.755 -0.746 -27.619 1.00 84.75 265 ASP A N 1
ATOM 1893 C CA . ASP A 1 265 ? 24.894 -0.929 -26.440 1.00 84.75 265 ASP A CA 1
ATOM 1894 C C . ASP A 1 265 ? 25.455 -1.934 -25.410 1.00 84.75 265 ASP A C 1
ATOM 1896 O O . ASP A 1 265 ? 24.835 -2.206 -24.372 1.00 84.75 265 ASP A O 1
ATOM 1900 N N . VAL A 1 266 ? 26.656 -2.463 -25.661 1.00 88.69 266 VAL A N 1
ATOM 1901 C CA . VAL A 1 266 ? 27.296 -3.522 -24.867 1.00 88.69 266 VAL A CA 1
ATOM 1902 C C . VAL A 1 266 ? 28.663 -3.123 -24.325 1.00 88.69 266 VAL A C 1
ATOM 1904 O O . VAL A 1 266 ? 29.423 -2.393 -24.952 1.00 88.69 266 VAL A O 1
ATOM 1907 N N . ALA A 1 267 ? 29.020 -3.665 -23.160 1.00 90.50 267 ALA A N 1
ATOM 1908 C CA . ALA A 1 267 ? 30.345 -3.498 -22.574 1.00 90.50 267 ALA A CA 1
ATOM 1909 C C . ALA A 1 267 ? 31.247 -4.709 -22.863 1.00 90.50 267 ALA A C 1
ATOM 1911 O O . ALA A 1 267 ? 30.907 -5.857 -22.556 1.00 90.50 267 ALA A O 1
ATOM 1912 N N . LEU A 1 268 ? 32.440 -4.447 -23.400 1.00 91.19 268 LEU A N 1
ATOM 1913 C CA . LEU A 1 268 ? 33.509 -5.437 -23.538 1.00 91.19 268 LEU A CA 1
ATOM 1914 C C . LEU A 1 268 ? 34.183 -5.704 -22.186 1.00 91.19 268 LEU A C 1
ATOM 1916 O O . LEU A 1 268 ? 34.459 -4.791 -21.411 1.00 91.19 268 LEU A O 1
ATOM 1920 N N . THR A 1 269 ? 34.489 -6.972 -21.910 1.00 89.94 269 THR A N 1
ATOM 1921 C CA . THR A 1 269 ? 35.311 -7.344 -20.750 1.00 89.94 269 THR A CA 1
ATOM 1922 C C . THR A 1 269 ? 36.788 -7.411 -21.145 1.00 89.94 269 THR A C 1
ATOM 1924 O O . THR A 1 269 ? 37.086 -7.781 -22.285 1.00 89.94 269 THR A O 1
ATOM 1927 N N . PRO A 1 270 ? 37.739 -7.167 -20.218 1.00 88.94 270 PRO A N 1
ATOM 1928 C CA . PRO A 1 270 ? 39.172 -7.243 -20.527 1.00 88.94 270 PRO A CA 1
ATOM 1929 C C . PRO A 1 270 ? 39.605 -8.585 -21.137 1.00 88.94 270 PRO A C 1
ATOM 1931 O O . PRO A 1 270 ? 40.458 -8.634 -22.020 1.00 88.94 270 PRO A O 1
ATOM 1934 N N . ARG A 1 271 ? 38.983 -9.692 -20.706 1.00 85.06 271 ARG A N 1
ATOM 1935 C CA . ARG A 1 271 ? 39.248 -11.029 -21.256 1.00 85.06 271 ARG A CA 1
ATOM 1936 C C . ARG A 1 271 ? 38.825 -11.145 -22.722 1.00 85.06 271 ARG A C 1
ATOM 1938 O O . ARG A 1 271 ? 39.573 -11.727 -23.502 1.00 85.06 271 ARG A O 1
ATOM 1945 N N . ARG A 1 272 ? 37.654 -10.612 -23.083 1.00 84.75 272 ARG A N 1
ATOM 1946 C CA . ARG A 1 272 ? 37.143 -10.645 -24.463 1.00 84.75 272 ARG A CA 1
ATOM 1947 C C . ARG A 1 272 ? 37.930 -9.716 -25.373 1.00 84.75 272 ARG A C 1
ATOM 1949 O O . ARG A 1 272 ? 38.341 -10.141 -26.441 1.00 84.75 272 ARG A O 1
ATOM 1956 N N . GLN A 1 273 ? 38.252 -8.515 -24.896 1.00 83.94 273 GLN A N 1
ATOM 1957 C CA . GLN A 1 273 ? 39.107 -7.579 -25.626 1.00 83.94 273 GLN A CA 1
ATOM 1958 C C . GLN A 1 273 ? 40.483 -8.187 -25.948 1.00 83.94 273 GLN A C 1
ATOM 1960 O O . GLN A 1 273 ? 40.982 -8.039 -27.058 1.00 83.94 273 GLN A O 1
ATOM 1965 N N . ARG A 1 274 ? 41.093 -8.923 -25.007 1.00 78.38 274 ARG A N 1
ATOM 1966 C CA . ARG A 1 274 ? 42.357 -9.635 -25.264 1.00 78.38 274 ARG A CA 1
ATOM 1967 C C . ARG A 1 274 ? 42.224 -10.696 -26.362 1.00 78.38 274 ARG A C 1
ATOM 1969 O O . ARG A 1 274 ? 43.179 -10.903 -27.101 1.00 78.38 274 ARG A O 1
ATOM 1976 N N . ALA A 1 275 ? 41.093 -11.395 -26.428 1.00 71.38 275 ALA A N 1
ATOM 1977 C CA . ALA A 1 275 ? 40.875 -12.454 -27.411 1.00 71.38 275 ALA A CA 1
ATOM 1978 C C . ALA A 1 275 ? 40.698 -11.901 -28.835 1.00 71.38 275 ALA A C 1
ATOM 1980 O O . ALA A 1 275 ? 41.154 -12.533 -29.781 1.00 71.38 275 ALA A O 1
ATOM 1981 N N . THR A 1 276 ? 40.099 -10.716 -28.979 1.00 67.12 276 THR A N 1
ATOM 1982 C CA . THR A 1 276 ? 39.852 -10.076 -30.281 1.00 67.12 276 THR A CA 1
ATOM 1983 C C . THR A 1 276 ? 41.007 -9.188 -30.759 1.00 67.12 276 THR A C 1
ATOM 1985 O O . THR A 1 276 ? 41.132 -8.939 -31.951 1.00 67.12 276 THR A O 1
ATOM 1988 N N . MET A 1 277 ? 41.913 -8.766 -29.867 1.00 64.62 277 MET A N 1
ATOM 1989 C CA . MET A 1 277 ? 43.133 -8.001 -30.189 1.00 64.62 277 MET A CA 1
ATOM 1990 C C . MET A 1 277 ? 44.285 -8.838 -30.787 1.00 64.62 277 MET A C 1
ATOM 1992 O O . MET A 1 277 ? 45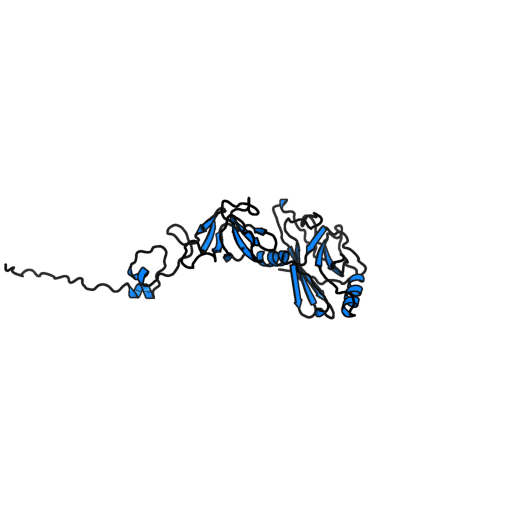.445 -8.422 -30.716 1.00 64.62 277 MET A O 1
ATOM 1996 N N . ILE A 1 278 ? 44.022 -10.010 -31.377 1.00 58.03 278 ILE A N 1
ATOM 1997 C CA . ILE A 1 278 ? 45.059 -10.722 -32.136 1.00 58.03 278 ILE A CA 1
ATOM 1998 C C . ILE A 1 278 ? 45.347 -9.893 -33.390 1.00 58.03 278 ILE A C 1
ATOM 2000 O O . ILE A 1 278 ? 44.576 -9.887 -34.342 1.00 58.03 278 ILE A O 1
ATOM 2004 N N . ILE A 1 279 ? 46.452 -9.148 -33.351 1.00 57.31 279 ILE A N 1
ATOM 2005 C CA . ILE A 1 279 ? 46.986 -8.402 -34.488 1.00 57.31 279 ILE A CA 1
ATOM 2006 C C . ILE A 1 279 ? 47.200 -9.404 -35.622 1.00 57.31 279 ILE A C 1
ATOM 2008 O O . ILE A 1 279 ? 47.995 -10.335 -35.476 1.00 57.31 279 ILE A O 1
ATOM 2012 N N . ASP A 1 280 ? 46.500 -9.214 -36.738 1.00 53.78 280 ASP A N 1
ATOM 2013 C CA . ASP A 1 280 ? 46.785 -9.935 -37.971 1.00 53.78 280 ASP A CA 1
ATOM 2014 C C . ASP A 1 280 ? 48.190 -9.525 -38.437 1.00 53.78 280 ASP A C 1
ATOM 2016 O O . ASP A 1 280 ? 48.414 -8.444 -38.981 1.00 53.78 280 ASP A O 1
ATOM 2020 N N . ALA A 1 281 ? 49.181 -10.357 -38.120 1.00 52.84 281 ALA A N 1
ATOM 2021 C CA . ALA A 1 281 ? 50.582 -10.128 -38.456 1.00 52.84 281 ALA A CA 1
ATOM 2022 C C . ALA A 1 281 ? 50.878 -10.368 -39.951 1.00 52.84 281 ALA A C 1
ATOM 2024 O O . ALA A 1 281 ? 52.042 -10.422 -40.348 1.00 52.84 281 ALA A O 1
ATOM 2025 N N . ALA A 1 282 ? 49.852 -10.497 -40.798 1.00 51.53 282 ALA A N 1
ATOM 2026 C CA . ALA A 1 282 ? 49.980 -10.620 -42.243 1.00 51.53 282 ALA A CA 1
ATOM 2027 C C . ALA A 1 282 ? 49.989 -9.254 -42.959 1.00 51.53 282 ALA A C 1
ATOM 2029 O O . ALA A 1 282 ? 49.328 -9.066 -43.975 1.00 51.53 282 ALA A O 1
ATOM 2030 N N . VAL A 1 283 ? 50.787 -8.293 -42.485 1.00 53.16 283 VAL A N 1
ATOM 2031 C CA . VAL A 1 283 ? 51.259 -7.199 -43.353 1.00 53.16 283 VAL A CA 1
ATOM 2032 C C . VAL A 1 283 ? 52.695 -7.519 -43.747 1.00 53.16 283 VAL A C 1
ATOM 2034 O O . VAL A 1 283 ? 53.659 -7.045 -43.150 1.00 53.16 283 VAL A O 1
ATOM 2037 N N . SER A 1 284 ? 52.849 -8.388 -44.748 1.00 51.06 284 SER A N 1
ATOM 2038 C CA . SER A 1 284 ? 54.139 -8.617 -45.399 1.00 51.06 284 SER A CA 1
ATOM 2039 C C . SER A 1 284 ? 54.504 -7.376 -46.217 1.00 51.06 284 SER A C 1
ATOM 2041 O O . SER A 1 284 ? 54.081 -7.225 -47.358 1.00 51.06 284 SER A O 1
ATOM 2043 N N . TYR A 1 285 ? 55.279 -6.458 -45.641 1.00 50.84 285 TYR A N 1
ATOM 2044 C CA . TYR A 1 285 ? 55.908 -5.392 -46.417 1.00 50.84 285 TYR A CA 1
ATOM 2045 C C . TYR A 1 285 ? 57.090 -5.995 -47.189 1.00 50.84 285 TYR A C 1
ATOM 2047 O O . TYR A 1 285 ? 58.173 -6.195 -46.635 1.00 50.84 285 TYR A O 1
ATOM 2055 N N . THR A 1 286 ? 56.897 -6.323 -48.468 1.00 50.31 286 THR A N 1
ATOM 2056 C CA . THR A 1 286 ? 58.018 -6.608 -49.371 1.00 50.31 286 THR A CA 1
ATOM 2057 C C . THR A 1 286 ? 58.759 -5.296 -49.625 1.00 50.31 286 THR A C 1
ATOM 2059 O O . THR A 1 286 ? 58.347 -4.485 -50.452 1.00 50.31 286 THR A O 1
ATOM 2062 N N . VAL A 1 287 ? 59.858 -5.065 -48.900 1.00 52.41 287 VAL A N 1
ATOM 2063 C CA . VAL A 1 287 ? 60.823 -4.019 -49.257 1.00 52.41 287 VAL A CA 1
ATOM 2064 C C . VAL A 1 287 ? 61.492 -4.458 -50.563 1.00 52.41 287 VAL A C 1
ATOM 2066 O O . VAL A 1 287 ? 62.351 -5.338 -50.549 1.00 52.41 287 VAL A O 1
ATOM 2069 N N . TYR A 1 288 ? 61.127 -3.863 -51.698 1.00 50.66 288 TYR A N 1
ATOM 2070 C CA . TYR A 1 288 ? 61.974 -3.947 -52.887 1.00 50.66 288 TYR A CA 1
ATOM 2071 C C . TYR A 1 288 ? 63.188 -3.039 -52.664 1.00 50.66 288 TYR A C 1
ATOM 2073 O O . TYR A 1 288 ? 63.071 -1.814 -52.646 1.00 50.66 288 TYR A O 1
ATOM 2081 N N . GLY A 1 289 ? 64.353 -3.648 -52.433 1.00 50.00 289 GLY A N 1
ATOM 2082 C CA . GLY A 1 289 ? 65.633 -2.944 -52.484 1.00 50.00 289 GLY A CA 1
ATOM 2083 C C . GLY A 1 289 ? 65.933 -2.467 -53.913 1.00 50.00 289 GLY A C 1
ATOM 2084 O O . GLY A 1 289 ? 65.438 -3.066 -54.872 1.00 50.00 289 GLY A O 1
ATOM 2085 N N . PRO A 1 290 ? 66.727 -1.397 -54.090 1.00 50.78 290 PRO A N 1
ATOM 2086 C CA . PRO A 1 290 ? 67.040 -0.868 -55.410 1.00 50.78 290 PRO A CA 1
ATOM 2087 C C . PRO A 1 290 ? 67.949 -1.862 -56.144 1.00 50.78 290 PRO A C 1
ATOM 2089 O O . PRO A 1 290 ? 69.140 -1.939 -55.855 1.00 50.78 290 PRO A O 1
ATOM 2092 N N . GLY A 1 291 ? 67.381 -2.653 -57.057 1.00 55.00 291 GLY A N 1
ATOM 2093 C CA . GLY A 1 291 ? 68.155 -3.573 -57.900 1.00 55.00 291 GLY A CA 1
ATOM 2094 C C . GLY A 1 291 ? 67.480 -4.880 -58.324 1.00 55.00 291 GLY A C 1
ATOM 2095 O O . GLY A 1 291 ? 68.189 -5.785 -58.744 1.00 55.00 291 GLY A O 1
ATOM 2096 N N . ALA A 1 292 ? 66.156 -5.027 -58.215 1.00 46.28 292 ALA A N 1
ATOM 2097 C CA . ALA A 1 292 ? 65.470 -6.188 -58.785 1.00 46.28 292 ALA A CA 1
ATOM 2098 C C . ALA A 1 292 ? 65.059 -5.902 -60.241 1.00 46.28 292 ALA A C 1
ATOM 2100 O O . ALA A 1 292 ? 64.121 -5.145 -60.488 1.00 46.28 292 ALA A O 1
ATOM 2101 N N . ASP A 1 293 ? 65.791 -6.495 -61.185 1.00 50.38 293 ASP A N 1
ATOM 2102 C CA . ASP A 1 293 ? 65.462 -6.530 -62.611 1.00 50.38 293 ASP A CA 1
ATOM 2103 C C . ASP A 1 293 ? 64.138 -7.277 -62.855 1.00 50.38 293 ASP A C 1
ATOM 2105 O O . ASP A 1 293 ? 63.899 -8.349 -62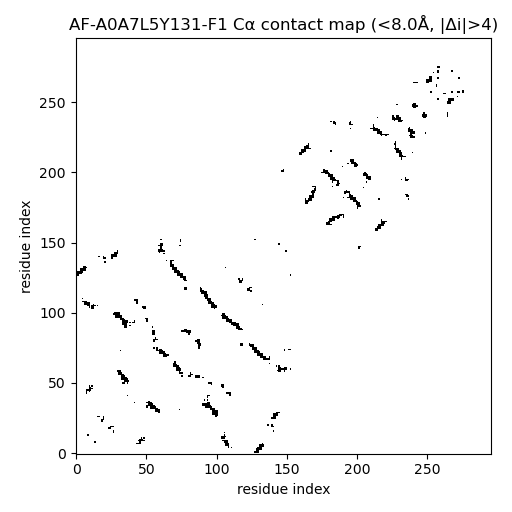.296 1.00 50.38 293 ASP A O 1
ATOM 2109 N N . PHE A 1 294 ? 63.281 -6.720 -63.712 1.00 45.59 294 PHE A N 1
ATOM 2110 C CA . PHE A 1 294 ? 62.024 -7.339 -64.139 1.00 45.59 294 PHE A CA 1
ATOM 2111 C C . PHE A 1 294 ? 62.251 -8.235 -65.367 1.00 45.59 294 PHE A C 1
ATOM 2113 O O . PHE A 1 294 ? 62.679 -7.712 -66.400 1.00 45.59 294 PHE A O 1
ATOM 2120 N N . PRO A 1 295 ? 61.902 -9.535 -65.343 1.00 45.56 295 PRO A N 1
ATOM 2121 C CA . PRO A 1 295 ? 61.656 -10.280 -66.565 1.00 45.56 295 PRO A CA 1
ATOM 2122 C C . PRO A 1 295 ? 60.157 -10.262 -66.906 1.00 45.56 295 PRO A C 1
ATOM 2124 O O . PRO A 1 295 ? 59.299 -10.267 -66.022 1.00 45.56 295 PRO A O 1
ATOM 2127 N N . ILE A 1 296 ? 59.873 -10.228 -68.207 1.00 45.41 296 ILE A N 1
ATOM 2128 C CA . ILE A 1 296 ? 58.575 -10.595 -68.796 1.00 45.41 296 ILE A CA 1
ATOM 2129 C C . ILE A 1 296 ? 58.297 -12.077 -68.544 1.00 45.41 296 ILE A C 1
ATOM 2131 O O . ILE A 1 296 ? 59.270 -12.863 -68.634 1.00 45.41 296 ILE A O 1
#